Protein 8ZXG (pdb70)

Solvent-accessible surface area: 15018 Å² total; per-residue (Å²): 210,39,75,47,43,80,4,80,0,34,8,55,75,74,56,121,46,0,1,0,7,0,1,42,31,118,55,14,0,0,1,3,0,0,0,62,28,178,100,0,105,119,18,0,59,158,54,0,65,93,65,64,52,95,19,123,67,1,60,3,0,0,0,0,0,12,28,21,12,0,0,0,4,0,66,35,5,32,156,113,2,41,0,6,0,10,43,96,0,58,30,12,0,32,45,60,106,89,14,37,107,87,39,113,63,44,73,110,108,10,12,61,32,43,18,36,45,119,124,65,40,48,130,52,53,85,201,41,115,75,53,88,38,10,1,144,31,49,16,77,93,80,8,109,77,49,58,75,10,107,14,2,97,58,10,52,1,8,39,1,31,8,13,2,27,0,1,0,0,1,31,21,79,156,54,5,12,0,2,0,2,4,1,1,12,35,121,48,61,5,19,13,88,60,20,5,64,12,141,69,40,149,142,110,47,30,20,4,45,53,5,23,95,10,1,83,75,1,24,175,40,124,20,57,111,0,13,1,2,7,19,122,43,8,127,93,7,79,29,19,2,88,104,22,38,63,57,36,105,62,77,17,114,105,0,31,88,39,23,150,94,43,102,9,23,3,35,84,0,15,43,94,15,20,92,112,86,75,55,89,81,137,55,30,2,13,12,1,6,51,15,18,26,74,176,166,49,21,131,75,62,106,97,75,98,90,20,35,30

Foldseek 3Di:
DKDKDWFWFAAPDPLGTWTKIWIDDPAIEIEFQAWQDPRRVVSVQVVQVVVVDGLARHAEYEYQFQPRGGAHCVVVYDPNHAYEFAQVSFCLQQVPVVQVVLQVVVVVLVCLQLVPDPVLACNPHDVHRDSVRHHNDGGPYYDEFQDDDPRGHQWGWYAQAQLHNGGIWIARLVAQEIQGELLADDPDHSGHDDDGADVVDPDDPLRRVSSLVSLVVSLVGSHQWYNYRGDDIDRRSVVRSVVNVVVLVVVLVVLLVVCVVPWARLLVSVCVVCVPCVRVDDDDSVSSVSVCVVVVNDDWPPDPSHITD

Structure (mmCIF, N/CA/C/O backbone):
data_8ZXG
#
_entry.id   8ZXG
#
_cell.length_a   77.823
_cell.length_b   77.823
_cell.length_c   135.266
_cell.angle_alpha   90.000
_cell.angle_beta   90.000
_cell.angle_gamma   90.000
#
_symmetry.space_group_name_H-M   'P 41 21 2'
#
loop_
_entity.id
_entity.type
_entity.pdbx_description
1 polymer 'Paraoxonase from Bacillus sp. strain S3wahi'
2 non-polymer GLYCEROL
3 non-polymer 'MAGNESIUM ION'
4 non-polymer 'ZINC ION'
5 water water
#
loop_
_atom_site.group_PDB
_atom_site.id
_atom_site.type_symbol
_atom_site.label_atom_id
_atom_site.label_alt_id
_atom_site.label_comp_id
_atom_site.label_asym_id
_atom_site.label_entity_id
_atom_site.label_seq_id
_atom_site.pdbx_PDB_ins_code
_atom_site.Cartn_x
_atom_site.Cartn_y
_atom_site.Cartn_z
_atom_site.occupancy
_atom_site.B_iso_or_equiv
_atom_site.auth_seq_id
_atom_site.auth_comp_id
_atom_site.auth_asym_id
_atom_site.auth_atom_id
_atom_site.pdbx_PDB_model_num
ATOM 1 N N . MET A 1 1 ? -36.823 13.769 0.643 1.000 52.235 1 MET A N 1
ATOM 2 C CA . MET A 1 1 ? -37.370 12.511 0.088 1.000 48.806 1 MET A CA 1
ATOM 3 C C . MET A 1 1 ? -36.303 11.426 0.192 1.000 41.763 1 MET A C 1
ATOM 4 O O . MET A 1 1 ? -36.053 10.972 1.307 1.000 47.638 1 MET A O 1
ATOM 9 N N . THR A 1 2 ? -35.586 11.068 -0.897 1.000 36.563 2 THR A N 1
ATOM 10 C CA . THR A 1 2 ? -34.795 9.847 -0.838 1.000 33.509 2 THR A CA 1
ATOM 11 C C . THR A 1 2 ? -33.445 10.127 -0.179 1.000 31.505 2 THR A C 1
ATOM 12 O O . THR A 1 2 ? -32.867 11.224 -0.291 1.000 31.256 2 THR A O 1
ATOM 16 N N . VAL A 1 3 ? -32.980 9.121 0.544 1.000 29.789 3 VAL A N 1
ATOM 17 C CA . VAL A 1 3 ? -31.620 9.025 1.020 1.000 29.667 3 VAL A CA 1
ATOM 18 C C . VAL A 1 3 ? -30.982 7.808 0.351 1.000 27.723 3 VAL A C 1
ATOM 19 O O . VAL A 1 3 ? -31.584 6.749 0.320 1.000 28.537 3 VAL A O 1
ATOM 23 N N . ILE A 1 4 ? -29.818 7.993 -0.267 1.000 28.966 4 ILE A N 1
ATOM 24 C CA . ILE A 1 4 ? -29.117 6.901 -0.935 1.000 27.072 4 ILE A CA 1
ATOM 25 C C . ILE A 1 4 ? -27.829 6.624 -0.182 1.000 25.181 4 ILE A C 1
ATOM 26 O O . ILE A 1 4 ? -27.092 7.542 0.170 1.000 27.886 4 ILE A O 1
ATOM 31 N N . HIS A 1 5 ? -27.583 5.338 0.055 1.000 25.795 5 HIS A N 1
ATOM 32 C CA . HIS A 1 5 ? -26.396 4.895 0.772 1.000 27.346 5 HIS A CA 1
ATOM 33 C C . HIS A 1 5 ? -25.628 3.915 -0.108 1.000 25.033 5 HIS A C 1
ATOM 34 O O . HIS A 1 5 ? -26.224 3.050 -0.729 1.000 26.243 5 HIS A O 1
ATOM 41 N N . ARG A 1 6 ? -24.310 4.071 -0.136 1.000 24.689 6 ARG A N 1
ATOM 42 C CA . ARG A 1 6 ? -23.426 3.128 -0.775 1.000 23.982 6 ARG A CA 1
ATOM 43 C C . ARG A 1 6 ? -22.976 2.089 0.236 1.000 26.036 6 ARG A C 1
ATOM 44 O O . ARG A 1 6 ? -22.467 2.476 1.293 1.000 26.277 6 ARG A O 1
ATOM 52 N N . MET A 1 7 ? -23.133 0.797 -0.098 1.000 23.301 7 MET A N 1
ATOM 53 C CA . MET A 1 7 ? -22.578 -0.232 0.747 1.000 20.795 7 MET A CA 1
ATOM 54 C C . MET A 1 7 ? -21.541 -0.966 -0.104 1.000 21.020 7 MET A C 1
ATOM 55 O O . MET A 1 7 ? -21.803 -1.302 -1.235 1.000 24.552 7 MET A O 1
ATOM 60 N N . GLU A 1 8 ? -20.345 -1.148 0.437 1.000 24.188 8 GLU A N 1
ATOM 61 C CA . GLU A 1 8 ? -19.277 -1.851 -0.262 1.000 22.627 8 GLU A CA 1
ATOM 62 C C . GLU A 1 8 ? -19.285 -3.305 0.196 1.000 23.288 8 GLU A C 1
ATOM 63 O O . GLU A 1 8 ? -19.059 -3.589 1.360 1.000 24.906 8 GLU A O 1
ATOM 69 N N . ILE A 1 9 ? -19.566 -4.215 -0.731 1.000 22.338 9 ILE A N 1
ATOM 70 C CA . ILE A 1 9 ? -19.721 -5.623 -0.425 1.000 22.929 9 ILE A CA 1
ATOM 71 C C . ILE A 1 9 ? -18.536 -6.401 -0.985 1.000 21.319 9 ILE A C 1
ATOM 72 O O . ILE A 1 9 ? -18.213 -6.309 -2.185 1.000 22.556 9 ILE A O 1
ATOM 77 N N . PRO A 1 10 ? -17.798 -7.139 -0.126 1.000 22.646 10 PRO A N 1
ATOM 78 C CA . PRO A 1 10 ? -16.665 -7.933 -0.614 1.000 22.744 10 PRO A CA 1
ATOM 79 C C . PRO A 1 10 ? -17.099 -9.003 -1.624 1.000 22.528 10 PRO A C 1
ATOM 80 O O . PRO A 1 10 ? -18.142 -9.671 -1.454 1.000 23.962 10 PRO A O 1
ATOM 84 N N . VAL A 1 11 ? -16.286 -9.134 -2.694 1.000 23.464 11 VAL A N 1
ATOM 85 C CA . VAL A 1 11 ? -16.486 -10.167 -3.697 1.000 22.134 11 VAL A CA 1
ATOM 86 C C . VAL A 1 11 ? -15.171 -10.883 -3.910 1.000 23.252 11 VAL A C 1
ATO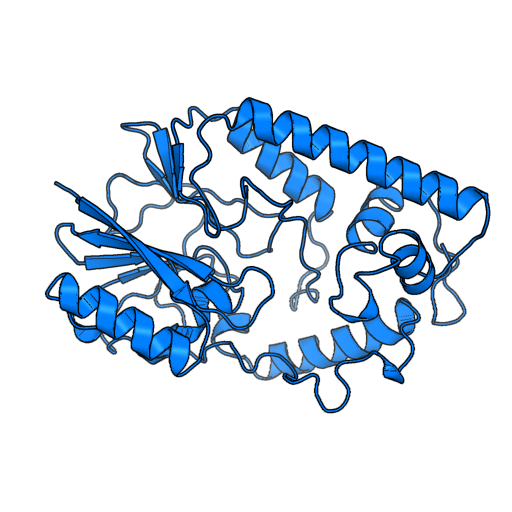M 87 O O . VAL A 1 11 ? -14.112 -10.277 -3.692 1.000 27.974 11 VAL A O 1
ATOM 91 N N . PRO A 1 12 ? -15.200 -12.152 -4.350 1.000 24.346 12 PRO A N 1
ATOM 92 C CA . PRO A 1 12 ? -13.985 -12.956 -4.456 1.000 26.407 12 PRO A CA 1
ATOM 93 C C . PRO A 1 12 ? -13.328 -12.819 -5.815 1.000 30.620 12 PRO A C 1
ATOM 94 O O . PRO A 1 12 ? -12.797 -13.777 -6.340 1.000 37.383 12 PRO A O 1
ATOM 98 N N . PHE A 1 13 ? -13.380 -11.616 -6.344 1.000 31.178 13 PHE A N 1
ATOM 99 C CA . PHE A 1 13 ? -12.835 -11.248 -7.634 1.000 29.426 13 PHE A CA 1
ATOM 100 C C . PHE A 1 13 ? -11.762 -10.191 -7.439 1.000 28.824 13 PHE A C 1
ATOM 101 O O . PHE A 1 13 ? -11.666 -9.593 -6.371 1.000 29.543 13 PHE A O 1
ATOM 109 N N . ALA A 1 14 ? -10.995 -9.947 -8.502 1.000 31.298 14 ALA A N 1
ATOM 110 C CA . ALA A 1 14 ? -9.865 -9.034 -8.415 1.000 33.089 14 ALA A CA 1
ATOM 111 C C . ALA A 1 14 ? -10.279 -7.626 -7.999 1.000 29.855 14 ALA A C 1
ATOM 112 O O . ALA A 1 14 ? -9.484 -6.926 -7.352 1.000 30.937 14 ALA A O 1
ATOM 114 N N . VAL A 1 15 ? -11.498 -7.217 -8.361 1.000 30.638 15 VAL A N 1
ATOM 115 C CA A VAL A 1 15 ? -12.015 -5.888 -8.056 0.500 26.364 15 VAL A CA 1
ATOM 116 C CA B VAL A 1 15 ? -12.027 -5.885 -8.054 0.500 29.646 15 VAL A CA 1
ATOM 117 C C . VAL A 1 15 ? -12.294 -5.714 -6.549 1.000 27.873 15 VAL A C 1
ATOM 118 O O . VAL A 1 15 ? -12.491 -4.582 -6.068 1.000 29.878 15 VAL A O 1
ATOM 125 N N . GLU A 1 16 ? -12.355 -6.848 -5.815 1.000 26.776 16 GLU A N 1
ATOM 126 C CA . GLU A 1 16 ? -12.391 -6.904 -4.363 1.000 28.488 16 GLU A CA 1
ATOM 127 C C . GLU A 1 16 ? -13.729 -6.516 -3.748 1.000 25.955 16 GLU A C 1
ATOM 128 O O . GLU A 1 16 ? -14.151 -7.161 -2.777 1.000 25.544 16 GLU A O 1
ATOM 134 N N . THR A 1 17 ? -14.359 -5.452 -4.261 1.000 24.739 17 THR A N 1
ATOM 135 C CA . THR A 1 17 ? -15.620 -4.959 -3.687 1.000 25.556 17 THR A CA 1
ATOM 136 C C . THR A 1 17 ? -16.534 -4.599 -4.841 1.000 22.041 17 THR A C 1
ATOM 137 O O . THR A 1 17 ? -16.083 -4.185 -5.893 1.000 23.685 17 THR A O 1
ATOM 141 N N . VAL A 1 18 ? -17.828 -4.719 -4.588 1.000 22.693 18 VAL A N 1
ATOM 142 C CA . VAL A 1 18 ? -18.867 -4.197 -5.451 1.000 20.651 18 VAL A CA 1
ATOM 143 C C . VAL A 1 18 ? -19.631 -3.151 -4.637 1.000 21.459 18 VAL A C 1
ATOM 144 O O . VAL A 1 18 ? -19.821 -3.314 -3.417 1.000 22.428 18 VAL A O 1
ATOM 148 N N . ASN A 1 19 ? -20.052 -2.084 -5.314 1.000 21.006 19 ASN A N 1
ATOM 149 C CA . ASN A 1 19 ? -20.874 -1.068 -4.677 1.000 21.604 19 ASN A CA 1
ATOM 150 C C . ASN A 1 19 ? -22.331 -1.434 -4.903 1.000 22.095 19 ASN A C 1
ATOM 151 O O . ASN A 1 19 ? -22.735 -1.621 -6.057 1.000 23.763 19 ASN A O 1
ATOM 156 N N . VAL A 1 20 ? -23.102 -1.497 -3.803 1.000 21.768 20 VAL A N 1
ATOM 157 C CA . VAL A 1 20 ? -24.530 -1.661 -3.912 1.000 21.580 20 VAL A CA 1
ATOM 158 C C . VAL A 1 20 ? -25.159 -0.413 -3.286 1.000 22.269 20 VAL A C 1
ATOM 159 O O . VAL A 1 20 ? -24.541 0.219 -2.429 1.000 23.410 20 VAL A O 1
ATOM 163 N N . PHE A 1 21 ? -26.334 -0.032 -3.731 1.000 21.378 21 PHE A N 1
ATOM 164 C CA . PHE A 1 21 ? -26.923 1.237 -3.332 1.000 21.529 21 PHE A CA 1
ATOM 165 C C . PHE A 1 21 ? -28.292 1.009 -2.715 1.000 21.678 21 PHE A C 1
ATOM 166 O O . PHE A 1 21 ? -29.158 0.411 -3.351 1.000 22.922 21 PHE A O 1
ATOM 174 N N . LEU A 1 22 ? -28.455 1.442 -1.469 1.000 22.775 22 LEU A N 1
ATOM 175 C CA . LEU A 1 22 ? -29.721 1.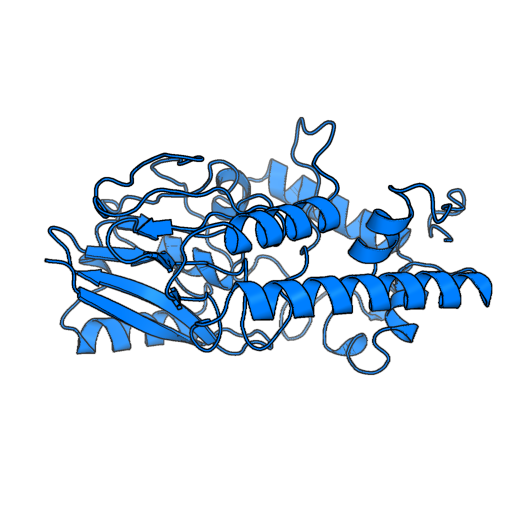332 -0.769 1.000 23.156 22 LEU A CA 1
ATOM 176 C C . LEU A 1 22 ? -30.428 2.686 -0.835 1.000 23.979 22 LEU A C 1
ATOM 177 O O . LEU A 1 22 ? -29.884 3.699 -0.400 1.000 25.334 22 LEU A O 1
ATOM 182 N N . VAL A 1 23 ? -31.637 2.686 -1.381 1.000 23.861 23 VAL A N 1
ATOM 183 C CA . VAL A 1 23 ? -32.418 3.885 -1.535 1.000 25.490 23 VAL A CA 1
ATOM 184 C C . VAL A 1 23 ? -33.541 3.848 -0.520 1.000 23.456 23 VAL A C 1
ATOM 185 O O . VAL A 1 23 ? -34.412 2.985 -0.584 1.000 24.476 23 VAL A O 1
ATOM 189 N N . GLU A 1 24 ? -33.486 4.763 0.439 1.000 25.246 24 GLU A N 1
ATOM 190 C CA . GLU A 1 24 ? -34.556 4.896 1.414 1.000 26.127 24 GLU A CA 1
ATOM 191 C C . GLU A 1 24 ? -35.573 5.896 0.867 1.000 26.831 24 GLU A C 1
ATOM 192 O O . GLU A 1 24 ? -35.357 7.108 0.912 1.000 31.769 24 GLU A O 1
ATOM 198 N N . GLY A 1 25 ? -36.658 5.375 0.345 1.000 30.168 25 GLY A N 1
ATOM 199 C CA . GLY A 1 25 ? -37.749 6.156 -0.192 1.000 32.795 25 GLY A CA 1
ATOM 200 C C . GLY A 1 25 ? -39.039 5.794 0.555 1.000 32.151 25 GLY A C 1
ATOM 201 O O . GLY A 1 25 ? -39.004 5.418 1.737 1.000 33.066 25 GLY A O 1
ATOM 202 N N . GLU A 1 26 ? -40.168 5.871 -0.160 1.000 32.407 26 GLU A N 1
ATOM 203 C CA . GLU A 1 26 ? -41.437 5.467 0.416 1.000 30.561 26 GLU A CA 1
ATOM 204 C C . GLU A 1 26 ? -41.335 3.989 0.803 1.000 30.831 26 GLU A C 1
ATOM 205 O O . GLU A 1 26 ? -41.915 3.590 1.814 1.000 33.863 26 GLU A O 1
ATOM 207 N N . THR A 1 27 ? -40.593 3.226 -0.009 1.000 30.032 27 THR A N 1
ATOM 208 C CA . THR A 1 27 ? -40.194 1.850 0.294 1.000 29.499 27 THR A CA 1
ATOM 209 C C . THR A 1 27 ? -38.679 1.777 0.138 1.000 26.051 27 THR A C 1
ATOM 210 O O . THR A 1 27 ? -38.068 2.744 -0.331 1.000 27.004 27 THR A O 1
ATOM 214 N N . LEU A 1 28 ? -38.111 0.650 0.555 1.000 24.252 28 LEU A N 1
ATOM 215 C CA . LEU A 1 28 ? -36.674 0.457 0.543 1.000 24.550 28 LEU A CA 1
ATOM 216 C C . LEU A 1 28 ? -36.265 -0.335 -0.693 1.000 24.964 28 LEU A C 1
ATOM 217 O O . LEU A 1 28 ? -36.815 -1.424 -0.924 1.000 23.728 28 LEU A O 1
ATOM 222 N N . THR A 1 29 ? -35.373 0.239 -1.518 1.000 22.626 29 THR A N 1
ATOM 223 C CA . THR A 1 29 ? -34.879 -0.423 -2.718 1.000 22.255 29 THR A CA 1
ATOM 224 C C . THR A 1 29 ? -33.375 -0.666 -2.579 1.000 21.595 29 THR A C 1
ATOM 225 O O . THR A 1 29 ? -32.638 0.181 -2.060 1.000 24.176 29 THR A O 1
ATOM 229 N N . LEU A 1 30 ? -32.911 -1.830 -3.015 1.000 21.150 30 LEU A N 1
ATOM 230 C CA . LEU A 1 30 ? -31.501 -2.110 -3.136 1.000 20.857 30 LEU A CA 1
ATOM 231 C C . LEU A 1 30 ? -31.154 -2.223 -4.618 1.000 19.536 30 LEU A C 1
ATOM 232 O O . LEU A 1 30 ? -31.789 -2.988 -5.324 1.000 21.925 30 LEU A O 1
ATOM 237 N N . ILE A 1 31 ? -30.058 -1.568 -5.043 1.000 19.799 31 ILE A N 1
ATOM 238 C CA . ILE A 1 31 ? -29.546 -1.724 -6.390 1.000 20.113 31 ILE A CA 1
ATOM 239 C C . ILE A 1 31 ? -28.269 -2.556 -6.315 1.000 19.995 31 ILE A C 1
ATOM 240 O O . ILE A 1 31 ? -27.276 -2.103 -5.739 1.000 21.003 31 ILE A O 1
ATOM 245 N N . ASP A 1 32 ? -28.316 -3.762 -6.878 1.000 20.822 32 ASP A N 1
ATOM 246 C CA . ASP A 1 32 ? -27.228 -4.739 -6.903 1.000 19.438 32 ASP A CA 1
ATOM 247 C C . ASP A 1 32 ? -27.030 -5.384 -5.527 1.000 19.384 32 ASP A C 1
ATOM 248 O O . ASP A 1 32 ? -27.500 -4.849 -4.518 1.000 20.459 32 ASP A O 1
ATOM 253 N N . THR A 1 33 ? -26.369 -6.577 -5.493 1.000 20.180 33 THR A N 1
ATOM 254 C CA . THR A 1 33 ? -26.434 -7.370 -4.286 1.000 20.403 33 THR A CA 1
ATOM 255 C C . THR A 1 33 ? -25.103 -7.846 -3.702 1.000 21.218 33 THR A C 1
ATOM 256 O O . THR A 1 33 ? -25.063 -8.123 -2.503 1.000 22.944 33 THR A O 1
ATOM 260 N N . GLY A 1 34 ? -24.104 -8.083 -4.545 1.000 20.363 34 GLY A N 1
ATOM 261 C CA . GLY A 1 34 ? -22.974 -8.892 -4.136 1.000 20.099 34 GLY A CA 1
ATOM 262 C C . GLY A 1 34 ? -23.059 -10.322 -4.657 1.000 20.034 34 GLY A C 1
ATOM 263 O O . GLY A 1 34 ? -24.109 -10.771 -5.078 1.000 21.242 34 GLY A O 1
ATOM 264 N N . THR A 1 35 ? -21.934 -11.029 -4.639 1.000 20.500 35 THR A N 1
ATOM 265 C CA . THR A 1 35 ? -21.875 -12.421 -5.051 1.000 20.578 35 THR A CA 1
ATOM 266 C C . THR A 1 35 ? -22.634 -13.335 -4.082 1.000 19.472 35 THR A C 1
ATOM 267 O O . THR A 1 35 ? -22.842 -12.994 -2.915 1.000 21.547 35 THR A O 1
ATOM 271 N N . ASN A 1 36 ? -22.944 -14.540 -4.563 1.000 21.330 36 ASN A N 1
ATOM 272 C CA . ASN A 1 36 ? -23.526 -15.577 -3.733 1.000 20.083 36 ASN A CA 1
ATOM 273 C C . ASN A 1 36 ? -22.419 -16.205 -2.886 1.000 21.714 36 ASN A C 1
ATOM 274 O O . ASN A 1 36 ? -21.923 -17.302 -3.208 1.000 23.071 36 ASN A O 1
ATOM 279 N N . THR A 1 37 ? -22.049 -15.508 -1.827 1.000 21.199 37 THR A N 1
ATOM 280 C CA . THR A 1 37 ? -21.068 -15.978 -0.885 1.000 19.128 37 THR A CA 1
ATOM 281 C C . THR A 1 37 ? -21.526 -15.684 0.536 1.000 20.413 37 THR A C 1
ATOM 282 O O . THR A 1 37 ? -22.258 -14.722 0.733 1.000 21.943 37 THR A O 1
ATOM 286 N N . LYS A 1 38 ? -21.084 -16.498 1.502 1.000 22.243 38 LYS A N 1
ATOM 287 C CA . LYS A 1 38 ? -21.349 -16.218 2.914 1.000 21.984 38 LYS A CA 1
ATOM 288 C C . LYS A 1 38 ? -20.764 -14.855 3.272 1.000 21.062 38 LYS A C 1
ATOM 289 O O . LYS A 1 38 ? -21.369 -14.082 4.005 1.000 23.102 38 LYS A O 1
ATOM 295 N N . GLU A 1 39 ? -19.549 -14.572 2.769 1.000 22.056 39 GLU A N 1
ATOM 296 C CA . GLU A 1 39 ? -18.876 -13.312 3.090 1.000 21.413 39 GLU A CA 1
ATOM 297 C C . GLU A 1 39 ? -19.684 -12.108 2.592 1.000 20.249 39 GLU A C 1
ATOM 298 O O . GLU A 1 39 ? -19.853 -11.166 3.346 1.000 23.001 39 GLU A O 1
ATOM 304 N N . SER A 1 40 ? -20.189 -12.172 1.356 1.000 20.381 40 SER A N 1
ATOM 305 C CA . SER A 1 40 ? -20.997 -11.085 0.835 1.000 19.629 40 SER A CA 1
ATOM 306 C C . SER A 1 40 ? -22.253 -10.919 1.691 1.000 20.878 40 SER A C 1
ATOM 307 O O . SER A 1 40 ? -22.653 -9.801 2.001 1.000 21.254 40 SER A O 1
ATOM 310 N N . ARG A 1 41 ? -22.938 -12.041 1.966 1.000 20.041 41 ARG A N 1
ATOM 311 C CA . ARG A 1 41 ? -24.183 -11.981 2.699 1.000 20.441 41 ARG A CA 1
ATOM 312 C C . ARG A 1 41 ? -23.984 -11.366 4.083 1.000 22.307 41 ARG A C 1
ATOM 313 O O . ARG A 1 41 ? -24.739 -10.501 4.512 1.000 23.108 41 ARG A O 1
ATOM 321 N N . LEU A 1 42 ? -22.945 -11.844 4.791 1.000 21.143 42 LEU A N 1
ATOM 322 C CA . LEU A 1 42 ? -22.674 -11.353 6.136 1.000 22.056 42 LEU A CA 1
ATOM 323 C C . LEU A 1 42 ? -22.395 -9.823 6.112 1.000 22.034 42 LEU A C 1
ATOM 324 O O . LEU A 1 42 ? -22.856 -9.051 6.982 1.000 24.549 42 LEU A O 1
ATOM 329 N N . ALA A 1 43 ? -21.649 -9.381 5.089 1.000 22.614 43 ALA A N 1
ATOM 330 C CA . ALA A 1 43 ? -21.319 -7.956 4.978 1.000 21.815 43 ALA A CA 1
ATOM 331 C C . ALA A 1 43 ? -22.602 -7.142 4.700 1.000 22.814 43 ALA A C 1
ATOM 332 O O . ALA A 1 43 ? -22.796 -6.059 5.296 1.000 24.335 43 ALA A O 1
ATOM 334 N N . LEU A 1 44 ? -23.453 -7.650 3.785 1.000 21.386 44 LEU A N 1
ATOM 335 C CA . LEU A 1 44 ? -24.684 -6.923 3.492 1.000 21.537 44 LEU A CA 1
ATOM 336 C C . LEU A 1 44 ? -25.543 -6.818 4.748 1.000 21.339 44 LEU A C 1
ATOM 337 O O . LEU A 1 44 ? -26.119 -5.779 5.053 1.000 22.859 44 LEU A O 1
ATOM 342 N N . GLU A 1 45 ? -25.658 -7.939 5.452 1.000 21.802 45 GLU A N 1
ATOM 343 C CA . GLU A 1 45 ? -26.517 -7.960 6.632 1.000 22.356 45 GLU A CA 1
ATOM 344 C C . GLU A 1 45 ? -25.972 -6.993 7.682 1.000 22.220 45 GLU A C 1
ATOM 345 O O . GLU A 1 45 ? -26.737 -6.298 8.343 1.000 25.489 45 GLU A O 1
ATOM 351 N N . LYS A 1 46 ? -24.654 -6.992 7.862 1.000 23.682 46 LYS A N 1
ATOM 352 C CA . LYS A 1 46 ? -24.050 -6.132 8.887 1.000 25.148 46 LYS A CA 1
ATOM 353 C C . LYS A 1 46 ? -24.256 -4.657 8.551 1.000 24.357 46 LYS A C 1
ATOM 354 O O . LYS A 1 46 ? -24.629 -3.874 9.426 1.000 26.836 46 LYS A O 1
ATOM 360 N N . GLN A 1 47 ? -24.047 -4.311 7.282 1.000 23.285 47 GLN A N 1
ATOM 361 C CA . GLN A 1 47 ? -24.171 -2.903 6.880 1.000 22.947 47 GLN A CA 1
ATOM 362 C C . GLN A 1 47 ? -25.634 -2.454 6.897 1.000 26.105 47 GLN A C 1
ATOM 363 O O . GLN A 1 47 ? -25.952 -1.344 7.334 1.000 27.153 47 GLN A O 1
ATOM 369 N N . LEU A 1 48 ? -26.546 -3.350 6.511 1.000 23.749 48 LEU A N 1
ATOM 370 C CA . LEU A 1 48 ? -27.962 -3.022 6.631 1.000 23.582 48 LEU A CA 1
ATOM 371 C C . LEU A 1 48 ? -28.336 -2.802 8.101 1.000 24.322 48 LEU A C 1
ATOM 372 O O . LEU A 1 48 ? -29.102 -1.896 8.433 1.000 26.578 48 LEU A O 1
ATOM 377 N N . ALA A 1 49 ? -27.829 -3.679 8.976 1.000 24.269 49 ALA A N 1
ATOM 378 C CA . ALA A 1 49 ? -28.171 -3.580 10.399 1.000 26.397 49 ALA A CA 1
ATOM 379 C C . ALA A 1 49 ? -27.728 -2.242 10.983 1.000 27.321 49 ALA A C 1
ATOM 380 O O . ALA A 1 49 ? -28.412 -1.645 11.840 1.000 30.614 49 ALA A O 1
ATOM 382 N N . ALA A 1 50 ? -26.562 -1.775 10.559 1.000 26.305 50 ALA A N 1
ATOM 383 C CA . ALA A 1 50 ? -26.089 -0.505 11.068 1.000 28.553 50 ALA A CA 1
ATOM 384 C C . ALA A 1 50 ? -27.006 0.645 10.638 1.000 27.877 50 ALA A C 1
ATOM 385 O O . ALA A 1 50 ? -27.005 1.694 11.313 1.000 30.421 50 ALA A O 1
ATOM 387 N N . LEU A 1 51 ? -27.711 0.452 9.517 1.000 29.461 51 LEU A N 1
ATOM 388 C CA . LEU A 1 51 ? -28.686 1.420 9.016 1.000 29.845 51 LEU A CA 1
ATOM 389 C C . LEU A 1 51 ? -30.081 1.174 9.606 1.000 29.263 51 LEU A C 1
ATOM 390 O O . LEU A 1 51 ? -31.030 1.917 9.299 1.000 31.610 51 LEU A O 1
ATOM 395 N N . GLY A 1 52 ? -30.200 0.149 10.455 1.000 27.595 52 GLY A N 1
ATOM 396 C CA . GLY A 1 52 ? -31.435 -0.177 11.132 1.000 29.326 52 GLY A CA 1
ATOM 397 C C . GLY A 1 52 ? -32.371 -1.081 10.354 1.000 27.441 52 GLY A C 1
ATOM 398 O O . GLY A 1 52 ? -33.560 -1.140 10.686 1.000 27.918 52 GLY A O 1
ATOM 399 N N . TYR A 1 53 ? -31.818 -1.815 9.370 1.000 23.827 53 TYR A N 1
ATOM 400 C CA . TYR A 1 53 ? -32.643 -2.630 8.500 1.000 24.209 53 TYR A CA 1
ATOM 401 C C . TYR A 1 53 ? -32.200 -4.078 8.502 1.000 24.746 53 TYR A C 1
ATOM 402 O O . TYR A 1 53 ? -31.048 -4.410 8.832 1.000 26.352 53 TYR A O 1
ATOM 411 N N . LYS A 1 54 ? -33.144 -4.945 8.167 1.000 25.123 54 LYS A N 1
ATOM 412 C CA . LYS A 1 54 ? -32.874 -6.345 7.905 1.000 26.235 54 LYS A CA 1
ATOM 413 C C . LYS A 1 54 ? -33.120 -6.574 6.413 1.000 24.995 54 LYS A C 1
ATOM 414 O O . LYS A 1 54 ? -33.821 -5.784 5.765 1.000 24.546 54 LYS A O 1
ATOM 418 N N . VAL A 1 55 ? -32.538 -7.649 5.876 1.000 25.840 55 VAL A N 1
ATOM 419 C CA . VAL A 1 55 ? -32.781 -8.039 4.497 1.000 25.021 55 VAL A CA 1
ATOM 420 C C . VAL A 1 55 ? -34.278 -8.029 4.167 1.000 24.840 55 VAL A C 1
ATOM 421 O O . VAL A 1 55 ? -34.662 -7.586 3.089 1.000 25.008 55 VAL A O 1
ATOM 425 N N . GLU A 1 56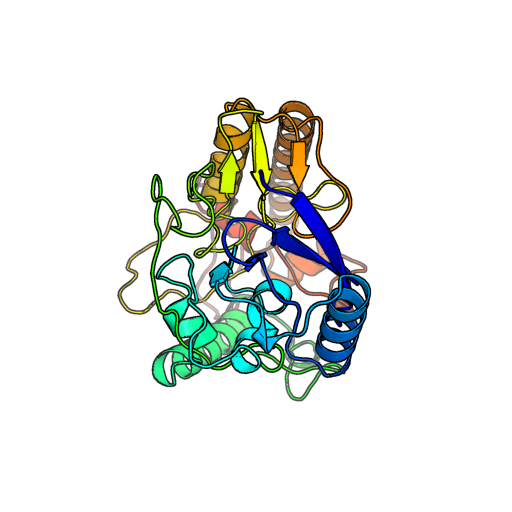 ? -35.120 -8.549 5.070 1.000 25.726 56 GLU A N 1
ATOM 426 C CA . GLU A 1 56 ? -36.552 -8.686 4.815 1.000 25.709 56 GLU A CA 1
ATOM 427 C C . GLU A 1 56 ? -37.243 -7.323 4.650 1.000 26.208 56 GLU A C 1
ATOM 428 O O . GLU A 1 56 ? -38.372 -7.272 4.140 1.000 29.778 56 GLU A O 1
ATOM 434 N N . ASP A 1 57 ? -36.585 -6.219 5.042 1.000 25.275 57 ASP A N 1
ATOM 435 C CA . ASP A 1 57 ? -37.178 -4.890 4.888 1.000 24.556 57 ASP A CA 1
ATOM 436 C C . ASP A 1 57 ? -37.075 -4.376 3.445 1.000 23.859 57 ASP A C 1
ATOM 437 O O . ASP A 1 57 ? -37.770 -3.443 3.078 1.000 25.250 57 ASP A O 1
ATOM 442 N N . ILE A 1 58 ? -36.201 -4.970 2.629 1.000 23.480 58 ILE A N 1
ATOM 443 C CA . ILE A 1 58 ? -36.018 -4.528 1.254 1.000 22.997 58 ILE A CA 1
ATOM 444 C C . ILE A 1 58 ? -37.229 -5.003 0.438 1.000 23.166 58 ILE A C 1
ATOM 445 O O . ILE A 1 58 ? -37.490 -6.193 0.350 1.000 24.768 58 ILE A O 1
ATOM 450 N N . GLU A 1 59 ? -37.914 -4.061 -0.215 1.000 23.997 59 GLU A N 1
ATOM 451 C CA . GLU A 1 59 ? -39.121 -4.367 -0.963 1.000 24.897 59 GLU A CA 1
ATOM 452 C C . GLU A 1 59 ? -38.876 -4.473 -2.460 1.000 23.724 59 GLU A C 1
ATOM 453 O O . GLU A 1 59 ? -39.717 -5.062 -3.156 1.000 24.429 59 GLU A O 1
ATOM 459 N N . THR A 1 60 ? -37.799 -3.842 -2.978 1.000 22.808 60 THR A N 1
ATOM 460 C CA . THR A 1 60 ? -37.451 -3.953 -4.384 1.000 22.431 60 THR A CA 1
ATOM 461 C C . THR A 1 60 ? -35.941 -4.130 -4.478 1.000 22.465 60 THR A C 1
ATOM 462 O O . THR A 1 60 ? -35.184 -3.421 -3.801 1.000 22.153 60 THR A O 1
ATOM 466 N N . VAL A 1 61 ? -35.516 -5.035 -5.347 1.000 22.315 61 VAL A N 1
ATOM 467 C CA . VAL A 1 61 ? -34.115 -5.169 -5.739 1.000 20.104 61 VAL A CA 1
ATOM 468 C C . VAL A 1 61 ? -34.069 -4.889 -7.240 1.000 21.458 61 VAL A C 1
ATOM 469 O O . VAL A 1 61 ? -34.807 -5.500 -8.001 1.000 22.296 61 VAL A O 1
ATOM 473 N N . VAL A 1 62 ? -33.171 -3.993 -7.652 1.000 20.563 62 VAL A N 1
ATOM 474 C CA . VAL A 1 62 ? -32.907 -3.690 -9.053 1.000 20.246 62 VAL A CA 1
ATOM 475 C C . VAL A 1 62 ? -31.523 -4.247 -9.417 1.000 20.303 62 VAL A C 1
ATOM 476 O O . VAL A 1 62 ? -30.568 -4.017 -8.666 1.000 21.197 62 VAL A O 1
ATOM 480 N N . LEU A 1 63 ? -31.421 -4.920 -10.560 1.000 19.693 63 LEU A N 1
ATOM 481 C CA . LEU A 1 63 ? -30.149 -5.404 -11.053 1.000 20.075 63 LEU A CA 1
ATOM 482 C C . LEU A 1 63 ? -29.695 -4.502 -12.194 1.000 20.810 63 LEU A C 1
ATOM 483 O O . LEU A 1 63 ? -30.423 -4.346 -13.182 1.000 21.218 63 LEU A O 1
ATOM 488 N N . THR A 1 64 ? -28.468 -3.967 -12.108 1.000 21.444 64 THR A N 1
ATOM 489 C CA . THR A 1 64 ? -27.896 -3.302 -13.254 1.000 20.279 64 THR A CA 1
ATOM 490 C C . THR A 1 64 ? -27.547 -4.285 -14.362 1.000 19.240 64 THR A C 1
ATOM 491 O O . THR A 1 64 ? -27.607 -3.920 -15.539 1.000 20.638 64 THR A O 1
ATOM 495 N N . HIS A 1 65 ? -27.152 -5.507 -13.992 1.000 19.091 65 HIS A N 1
ATOM 496 C CA . HIS A 1 65 ? -26.822 -6.546 -14.962 1.000 19.671 65 HIS A CA 1
ATOM 497 C C . HIS A 1 65 ? -26.657 -7.901 -14.263 1.000 18.904 65 HIS A C 1
ATOM 498 O O . HIS A 1 65 ? -26.728 -7.979 -13.051 1.000 20.491 65 HIS A O 1
ATOM 505 N N . HIS A 1 66 ? -26.433 -8.956 -15.073 1.000 19.084 66 HIS A N 1
ATOM 506 C CA . HIS A 1 66 ? -26.499 -10.333 -14.581 1.000 19.465 66 HIS A CA 1
ATOM 507 C C . HIS A 1 66 ? -25.193 -10.852 -13.969 1.000 19.427 66 HIS A C 1
ATOM 508 O O . HIS A 1 66 ? -25.159 -11.961 -13.459 1.000 21.239 66 HIS A O 1
ATOM 515 N N . HIS A 1 67 ? -24.115 -10.037 -14.017 1.000 19.598 67 HIS A N 1
ATOM 516 C CA . HIS A 1 67 ? -22.857 -10.531 -13.480 1.000 19.437 67 HIS A CA 1
ATOM 517 C C . HIS A 1 67 ? -23.039 -10.869 -11.989 1.000 19.648 67 HIS A C 1
ATOM 518 O O . HIS A 1 67 ? -23.785 -10.228 -11.285 1.000 20.729 67 HIS A O 1
ATOM 525 N N . ALA A 1 68 ? -22.371 -11.932 -11.552 1.000 19.974 68 ALA A N 1
ATOM 526 C CA . ALA A 1 68 ? -22.598 -12.524 -10.243 1.000 20.785 68 ALA A CA 1
ATOM 527 C C . ALA A 1 68 ? -22.383 -11.569 -9.071 1.000 18.702 68 ALA A C 1
ATOM 528 O O . ALA A 1 68 ? -23.052 -11.706 -8.029 1.000 21.343 68 ALA A O 1
ATOM 530 N N . ASP A 1 69 ? -21.455 -10.601 -9.246 1.000 19.760 69 ASP A N 1
ATOM 531 C CA . ASP A 1 69 ? -21.243 -9.616 -8.202 1.000 19.339 69 ASP A CA 1
ATOM 532 C C . ASP A 1 69 ? -22.444 -8.669 -7.989 1.000 19.574 69 ASP A C 1
ATOM 533 O O . ASP A 1 69 ? -22.526 -8.020 -6.943 1.000 20.993 69 ASP A O 1
ATOM 538 N N . HIS A 1 70 ? -23.346 -8.617 -8.967 1.000 19.632 70 HIS A N 1
ATOM 539 C CA . HIS A 1 70 ? -24.500 -7.733 -8.911 1.000 19.929 70 HIS A CA 1
ATOM 540 C C . HIS A 1 70 ? -25.817 -8.442 -8.570 1.000 19.444 70 HIS A C 1
ATOM 541 O O . HIS A 1 70 ? -26.724 -7.790 -8.088 1.000 21.698 70 HIS A O 1
ATOM 548 N N . CYS A 1 71 ? -25.936 -9.742 -8.878 1.000 20.758 71 CYS A N 1
ATOM 549 C CA . CYS A 1 71 ? -27.180 -10.470 -8.664 1.000 20.630 71 CYS A CA 1
ATOM 550 C C . CYS A 1 71 ? -27.049 -11.654 -7.702 1.000 19.628 71 CYS A C 1
ATOM 551 O O . CYS A 1 71 ? -28.028 -12.357 -7.503 1.000 21.961 71 CYS A O 1
ATOM 554 N N . GLY A 1 72 ? -25.825 -11.965 -7.236 1.000 19.700 72 GLY A N 1
ATOM 555 C CA . GLY A 1 72 ? -25.605 -13.267 -6.621 1.000 20.430 72 GLY A CA 1
ATOM 556 C C . GLY A 1 72 ? -26.418 -13.580 -5.371 1.000 21.353 72 GLY A C 1
ATOM 557 O O . GLY A 1 72 ? -26.652 -14.765 -5.121 1.000 22.363 72 GLY A O 1
ATOM 558 N N . LEU A 1 73 ? -26.820 -12.564 -4.603 1.000 21.044 73 LEU A N 1
ATOM 559 C CA . LEU A 1 73 ? -27.565 -12.816 -3.358 1.000 20.756 73 LEU A CA 1
ATOM 560 C C . LEU A 1 73 ? -29.086 -12.728 -3.553 1.000 22.273 73 LEU A C 1
ATOM 561 O O . LEU A 1 73 ? -29.807 -12.666 -2.576 1.000 22.330 73 LEU A O 1
ATOM 566 N N . LEU A 1 74 ? -29.572 -12.745 -4.803 1.000 22.120 74 LEU A N 1
ATOM 567 C CA . LEU A 1 74 ? -31.002 -12.582 -5.053 1.000 23.088 74 LEU A CA 1
ATOM 568 C C . LEU A 1 74 ? -31.872 -13.549 -4.259 1.000 22.391 74 LEU A C 1
ATOM 569 O O . LEU A 1 74 ? -32.975 -13.204 -3.886 1.000 25.109 74 LEU A O 1
ATOM 574 N N . ASP A 1 75 ? -31.372 -14.756 -3.982 1.000 21.998 75 ASP A N 1
ATOM 575 C CA . ASP A 1 75 ? -32.174 -15.778 -3.301 1.000 23.597 75 ASP A CA 1
ATOM 576 C C . ASP A 1 75 ? -32.549 -15.379 -1.869 1.000 22.505 75 ASP A C 1
ATOM 577 O O . ASP A 1 75 ? -33.545 -15.902 -1.357 1.000 25.667 75 ASP A O 1
ATOM 582 N N . ILE A 1 76 ? -31.782 -14.469 -1.244 1.000 22.426 76 ILE A N 1
ATOM 583 C CA . ILE A 1 76 ? -31.969 -14.186 0.176 1.000 22.548 76 ILE A CA 1
ATOM 584 C C . ILE A 1 76 ? -33.178 -13.286 0.452 1.000 23.320 76 ILE A C 1
ATOM 585 O O . ILE A 1 76 ? -33.669 -13.243 1.610 1.000 23.407 76 ILE A O 1
ATOM 590 N N . PHE A 1 77 ? -33.645 -12.573 -0.578 1.000 22.071 77 PHE A N 1
ATOM 591 C CA . PHE A 1 77 ? -34.672 -11.573 -0.345 1.000 23.225 77 PHE A CA 1
ATOM 592 C C . PHE A 1 77 ? -36.027 -12.249 -0.115 1.000 22.655 77 PHE A C 1
ATOM 593 O O . PHE A 1 77 ? -36.276 -13.357 -0.586 1.000 24.050 77 PHE A O 1
ATOM 601 N N . SER A 1 78 ? -36.933 -11.520 0.544 1.000 23.874 78 SER A N 1
ATOM 602 C CA . SER A 1 78 ? -38.231 -12.049 0.916 1.000 25.216 78 SER A CA 1
ATOM 603 C C . SER A 1 78 ? -39.015 -12.397 -0.345 1.000 23.834 78 SER A C 1
ATOM 604 O O . SER A 1 78 ? -38.795 -11.825 -1.413 1.000 24.925 78 SER A O 1
ATOM 607 N N . GLU A 1 79 ? -39.994 -13.283 -0.168 1.000 30.480 79 GLU A N 1
ATOM 608 C CA . GLU A 1 79 ? -40.823 -13.687 -1.279 1.000 31.743 79 GLU A CA 1
ATOM 609 C C . GLU A 1 79 ? -41.705 -12.549 -1.792 1.000 30.162 79 GLU A C 1
ATOM 610 O O . GLU A 1 79 ? -42.142 -12.657 -2.933 1.000 31.674 79 GLU A O 1
ATOM 616 N N . ARG A 1 80 ? -41.868 -11.447 -1.020 1.000 28.608 80 ARG A N 1
ATOM 617 C CA A ARG A 1 80 ? -42.657 -10.294 -1.445 0.500 31.812 80 ARG A CA 1
ATOM 618 C CA B ARG A 1 80 ? -42.657 -10.294 -1.445 0.500 31.811 80 ARG A CA 1
ATOM 619 C C . ARG A 1 80 ? -41.859 -9.297 -2.283 1.000 30.360 80 ARG A C 1
ATOM 620 O O . ARG A 1 80 ? -42.429 -8.353 -2.864 1.000 32.896 80 ARG A O 1
ATOM 625 N N . THR A 1 81 ? -40.546 -9.506 -2.356 1.000 24.729 81 THR A N 1
ATOM 626 C CA . THR A 1 81 ? -39.647 -8.508 -2.900 1.000 23.627 81 THR A CA 1
ATOM 627 C C . THR A 1 81 ? -39.796 -8.495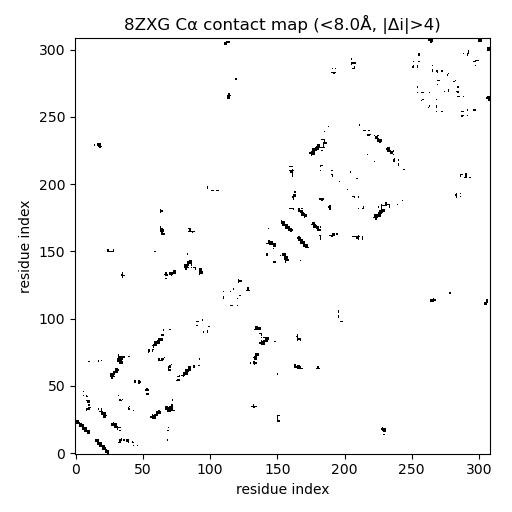 -4.419 1.000 23.786 81 THR A C 1
ATOM 628 O O . THR A 1 81 ? -39.779 -9.534 -5.069 1.000 25.198 81 THR A O 1
ATOM 632 N N . ASN A 1 82 ? -39.932 -7.304 -4.998 1.000 22.656 82 ASN A N 1
ATOM 633 C CA . ASN A 1 82 ? -39.909 -7.149 -6.446 1.000 23.477 82 ASN A CA 1
ATOM 634 C C . ASN A 1 82 ? -38.458 -7.253 -6.912 1.000 22.494 82 ASN A C 1
ATOM 635 O O . ASN A 1 82 ? -37.564 -6.680 -6.270 1.000 24.063 82 ASN A O 1
ATOM 640 N N . ILE A 1 83 ? -38.220 -7.995 -7.967 1.000 22.166 83 ILE A N 1
ATOM 641 C CA A ILE A 1 83 ? -36.903 -8.172 -8.547 0.500 21.435 83 ILE A CA 1
ATOM 642 C CA B ILE A 1 83 ? -36.903 -8.172 -8.547 0.500 21.435 83 ILE A CA 1
ATOM 643 C C . ILE A 1 83 ? -36.947 -7.685 -10.001 1.000 21.019 83 ILE A C 1
ATOM 644 O O . ILE A 1 83 ? -37.647 -8.234 -10.872 1.000 21.956 83 ILE A O 1
ATOM 653 N N . VAL A 1 84 ? -36.222 -6.587 -10.236 1.000 20.974 84 VAL A N 1
ATOM 654 C CA . VAL A 1 84 ? -36.435 -5.808 -11.414 1.000 20.855 84 VAL A CA 1
ATOM 655 C C . VAL A 1 84 ? -35.124 -5.665 -12.188 1.000 20.496 84 VAL A C 1
ATOM 656 O O . VAL A 1 84 ? -34.084 -5.314 -11.640 1.000 22.369 84 VAL A O 1
ATOM 660 N N . GLY A 1 85 ? -35.175 -5.893 -13.490 1.000 20.954 85 GLY A N 1
ATOM 661 C CA . GLY A 1 85 ? -33.994 -5.713 -14.314 1.000 21.765 85 GLY A CA 1
ATOM 662 C C . GLY A 1 85 ? -34.308 -5.858 -15.799 1.000 20.681 85 GLY A C 1
ATOM 663 O O . GLY A 1 85 ? -35.438 -6.092 -16.190 1.000 21.945 85 GLY A O 1
ATOM 664 N N . HIS A 1 86 ? -33.284 -5.740 -16.627 1.000 20.204 86 HIS A N 1
ATOM 665 C CA . HIS A 1 86 ? -33.392 -6.039 -18.047 1.000 19.933 86 HIS A CA 1
ATOM 666 C C . HIS A 1 86 ? -33.978 -7.448 -18.218 1.000 20.296 86 HIS A C 1
ATOM 667 O O . HIS A 1 86 ? -33.627 -8.381 -17.493 1.000 21.519 86 HIS A O 1
ATOM 674 N N . PRO A 1 87 ? -34.885 -7.649 -19.183 1.000 21.535 87 PRO A N 1
ATOM 675 C CA . PRO A 1 87 ? -35.494 -8.957 -19.358 1.000 22.437 87 PRO A CA 1
ATOM 676 C C . PRO A 1 87 ? -34.523 -10.091 -19.594 1.000 21.747 87 PRO A C 1
ATOM 677 O O . PRO A 1 87 ? -34.818 -11.227 -19.235 1.000 22.919 87 PRO A O 1
ATOM 681 N N . TRP A 1 88 ? -33.382 -9.780 -20.252 1.000 20.549 88 TRP A N 1
ATOM 682 C CA A TRP A 1 88 ? -32.451 -10.851 -20.614 0.500 23.016 88 TRP A CA 1
ATOM 683 C CA B TRP A 1 88 ? -32.466 -10.867 -20.617 0.500 22.456 88 TRP A CA 1
ATOM 684 C C . TRP A 1 88 ? -31.688 -11.415 -19.413 1.000 22.323 88 TRP A C 1
ATOM 685 O O . TRP A 1 88 ? -30.942 -12.405 -19.495 1.000 24.417 88 TRP A O 1
ATOM 706 N N . ASN A 1 89 ? -31.850 -10.754 -18.236 1.000 20.740 89 ASN A N 1
ATOM 707 C CA . ASN A 1 89 ? -31.309 -11.347 -17.007 1.000 20.373 89 ASN A CA 1
ATOM 708 C C . ASN A 1 89 ? -31.904 -12.727 -16.765 1.000 21.408 89 ASN A C 1
ATOM 709 O O . ASN A 1 89 ? -31.233 -13.581 -16.172 1.000 21.605 89 ASN A O 1
ATOM 714 N N . GLU A 1 90 ? -33.166 -12.942 -17.172 1.000 22.617 90 GLU A N 1
ATOM 715 C CA . GLU A 1 90 ? -33.931 -14.118 -16.708 1.000 21.407 90 GLU A CA 1
ATOM 716 C C . GLU A 1 90 ? -33.198 -15.454 -16.886 1.000 22.807 90 GLU A C 1
ATOM 717 O O . GLU A 1 90 ? -33.111 -16.218 -15.904 1.000 23.895 90 GLU A O 1
ATOM 723 N N . PRO A 1 91 ? -32.674 -15.825 -18.078 1.000 22.192 91 PRO A N 1
ATOM 724 C CA . PRO A 1 91 ? -32.007 -17.123 -18.211 1.000 23.827 91 PRO A CA 1
ATOM 725 C C . PRO A 1 91 ? -30.810 -17.261 -17.292 1.000 22.814 91 PRO A C 1
ATOM 726 O O . PRO A 1 91 ? -30.617 -18.321 -16.721 1.000 24.869 91 PRO A O 1
ATOM 730 N N . TRP A 1 92 ? -30.041 -16.163 -17.124 1.000 23.217 92 TRP A N 1
ATOM 731 C CA . TRP A 1 92 ? -28.845 -16.175 -16.289 1.000 21.009 92 TRP A CA 1
ATOM 732 C C . TRP A 1 92 ? -29.211 -16.422 -14.836 1.000 21.736 92 TRP A C 1
ATOM 733 O O . TRP A 1 92 ? -28.685 -17.320 -14.202 1.000 23.906 92 TRP A O 1
ATOM 744 N N . ILE A 1 93 ? -30.108 -15.585 -14.304 1.000 21.018 93 ILE A N 1
ATOM 745 C CA . ILE A 1 93 ? -30.410 -15.560 -12.877 1.000 20.724 93 ILE A CA 1
ATOM 746 C C . ILE A 1 93 ? -31.244 -16.743 -12.423 1.000 20.830 93 ILE A C 1
ATOM 747 O O . ILE A 1 93 ? -31.200 -17.048 -11.246 1.000 24.078 93 ILE A O 1
ATOM 752 N N . THR A 1 94 ? -31.993 -17.381 -13.347 1.000 22.251 94 THR A N 1
ATOM 753 C CA . THR A 1 94 ? -32.744 -18.584 -13.000 1.000 23.958 94 THR A CA 1
ATOM 754 C C . THR A 1 94 ? -31.907 -19.852 -13.203 1.000 24.993 94 THR A C 1
ATOM 755 O O . THR A 1 94 ? -32.345 -20.940 -12.828 1.000 27.701 94 THR A O 1
ATOM 759 N N . GLN A 1 95 ? -30.749 -19.712 -13.842 1.000 24.950 95 GLN A N 1
ATOM 760 C CA . GLN A 1 95 ? -29.917 -20.844 -14.228 1.000 29.098 95 GLN A CA 1
ATOM 761 C C . GLN A 1 95 ? -30.767 -21.855 -14.996 1.000 30.954 95 GLN A C 1
ATOM 762 O O . GLN A 1 95 ? -30.756 -23.026 -14.733 1.000 35.813 95 GLN A O 1
ATOM 768 N N . ASN A 1 96 ? -31.456 -21.338 -16.006 1.000 32.427 96 ASN A N 1
ATOM 769 C CA . ASN A 1 96 ? -32.338 -22.099 -16.876 1.000 31.795 96 ASN A CA 1
ATOM 770 C C . ASN A 1 96 ? -31.546 -23.278 -17.434 1.000 35.076 96 ASN A C 1
ATOM 771 O O . ASN A 1 96 ? -30.493 -23.062 -18.002 1.000 34.319 96 ASN A O 1
ATOM 776 N N . PRO A 1 97 ? -31.987 -24.545 -17.236 1.000 39.069 97 PRO A N 1
ATOM 777 C CA . PRO A 1 97 ? -31.205 -25.717 -17.671 1.000 41.158 97 PRO A CA 1
ATOM 778 C C . PRO A 1 97 ? -30.737 -25.673 -19.121 1.000 39.263 97 PRO A C 1
ATOM 779 O O . PRO A 1 97 ? -29.599 -26.039 -19.428 1.000 39.920 97 PRO A O 1
ATOM 783 N N . GLN A 1 98 ? -31.646 -25.253 -20.013 1.000 38.975 98 GLN A N 1
ATOM 784 C CA . GLN A 1 98 ? -31.325 -25.196 -21.427 1.000 42.168 98 GLN A CA 1
ATOM 785 C C . GLN A 1 98 ? -30.239 -24.135 -21.636 1.000 37.845 98 GLN A C 1
ATOM 786 O O . GLN A 1 98 ? -29.307 -24.386 -22.380 1.000 38.731 98 GLN A O 1
ATOM 789 N N . PHE A 1 99 ? -30.363 -22.962 -20.984 1.000 36.262 99 PHE A N 1
ATOM 790 C CA . PHE A 1 99 ? -29.349 -21.898 -21.064 1.000 34.988 99 PHE A CA 1
ATOM 791 C C . PHE A 1 99 ? -27.984 -22.407 -20.584 1.000 35.095 99 PHE A C 1
ATOM 792 O O . PHE A 1 99 ? -26.974 -22.169 -21.218 1.000 33.939 99 PHE A O 1
ATOM 800 N N . ILE A 1 100 ? -27.955 -23.079 -19.426 1.000 33.907 100 ILE A N 1
ATOM 801 C CA . ILE A 1 100 ? -26.733 -23.597 -18.833 1.000 38.638 100 ILE A CA 1
ATOM 802 C C . ILE A 1 100 ? -26.058 -24.590 -19.770 1.000 33.980 100 ILE A C 1
ATOM 803 O O . ILE A 1 100 ? -24.837 -24.552 -19.911 1.000 35.697 100 ILE A O 1
ATOM 807 N N . LYS A 1 101 ? -26.853 -25.460 -20.410 1.000 34.505 101 LYS A N 1
ATOM 808 C CA . LYS A 1 101 ? -26.306 -26.442 -21.329 1.000 37.728 101 LYS A CA 1
ATOM 809 C C . LYS A 1 101 ? -25.658 -25.676 -22.476 1.000 36.107 101 LYS A C 1
ATOM 810 O O . LYS A 1 101 ? -24.537 -26.026 -22.871 1.000 36.594 101 LYS A O 1
ATOM 814 N N . ARG A 1 102 ? -26.359 -24.640 -22.991 1.000 34.911 102 ARG A N 1
ATOM 815 C CA . ARG A 1 102 ? -25.824 -23.810 -24.070 1.000 33.768 102 ARG A CA 1
ATOM 816 C C . ARG A 1 102 ? -24.543 -23.093 -23.640 1.000 33.271 102 ARG A C 1
ATOM 817 O O . ARG A 1 102 ? -23.608 -22.980 -24.431 1.000 33.646 102 ARG A O 1
ATOM 825 N N . TYR A 1 103 ? -24.565 -22.534 -22.423 1.000 32.465 103 TYR A N 1
ATOM 826 C CA . TYR A 1 103 ? -23.411 -21.824 -21.867 1.000 31.594 103 TYR A CA 1
ATOM 827 C C . TYR A 1 103 ? -22.185 -22.740 -21.826 1.000 31.776 103 TYR A C 1
ATOM 828 O O . TYR A 1 103 ? -21.081 -22.335 -22.219 1.000 32.422 103 TYR A O 1
ATOM 837 N N . GLN A 1 104 ? -22.368 -23.950 -21.294 1.000 32.390 104 GLN A N 1
ATOM 838 C CA . GLN A 1 104 ? -21.266 -24.893 -21.161 1.000 34.781 104 GLN A CA 1
ATOM 839 C C . GLN A 1 104 ? -20.731 -25.274 -22.539 1.000 34.608 104 GLN A C 1
ATOM 840 O O . GLN A 1 104 ? -19.518 -25.311 -22.710 1.000 36.068 104 GLN A O 1
ATOM 846 N N . GLN A 1 105 ? -21.632 -25.556 -23.500 1.000 33.790 105 GLN A N 1
ATOM 847 C CA . GLN A 1 105 ? -21.223 -25.881 -24.864 1.000 36.251 105 GLN A CA 1
ATOM 848 C C . GLN A 1 105 ? -20.462 -24.712 -25.509 1.000 31.201 105 GLN A C 1
ATOM 849 O O . GLN A 1 105 ? -19.423 -24.905 -26.125 1.000 36.240 105 GLN A O 1
ATOM 852 N N . PHE A 1 106 ? -20.931 -23.478 -25.290 1.000 31.139 106 PHE A N 1
ATOM 853 C CA . PHE A 1 106 ? -20.281 -22.316 -25.868 1.000 31.342 106 PHE A CA 1
ATOM 854 C C . PHE A 1 106 ? -18.852 -22.204 -25.343 1.000 30.701 106 PHE A C 1
ATOM 855 O O . PHE A 1 106 ? -17.918 -21.970 -26.106 1.000 31.602 106 PHE A O 1
ATOM 863 N N . PHE A 1 107 ? -18.686 -22.299 -24.027 1.000 32.004 107 PHE A N 1
ATOM 864 C CA . PHE A 1 107 ? -17.363 -22.071 -23.470 1.000 33.797 107 PHE A CA 1
ATOM 865 C C . PHE A 1 107 ? -16.413 -23.200 -23.854 1.000 34.024 107 PHE A C 1
ATOM 866 O O . PHE A 1 107 ? -15.248 -22.931 -24.134 1.000 35.907 107 PHE A O 1
ATOM 874 N N . LEU A 1 108 ? -16.908 -24.438 -23.946 1.000 33.105 108 LEU A N 1
ATOM 875 C CA . LEU A 1 108 ? -16.057 -25.528 -24.398 1.000 37.383 108 LEU A CA 1
ATOM 876 C C . LEU A 1 108 ? -15.599 -25.233 -25.825 1.000 37.412 108 LEU A C 1
ATOM 877 O O . LEU A 1 108 ? -14.418 -25.267 -26.133 1.000 42.705 108 LEU A O 1
ATOM 881 N N . GLU A 1 109 ? -16.535 -24.890 -26.695 1.000 36.620 109 GLU A N 1
ATOM 882 C CA . GLU A 1 109 ? -16.207 -24.584 -28.076 1.000 36.453 109 GLU A CA 1
ATOM 883 C C . GLU A 1 109 ? -15.287 -23.382 -28.176 1.000 35.365 109 GLU A C 1
ATOM 884 O O . GLU A 1 109 ? -14.376 -23.415 -28.998 1.000 36.528 109 GLU A O 1
ATOM 890 N N . ALA A 1 110 ? -15.590 -22.321 -27.413 1.000 31.674 110 ALA A N 1
ATOM 891 C CA . ALA A 1 110 ? -14.754 -21.118 -27.429 1.000 34.856 110 ALA A CA 1
ATOM 892 C C . ALA A 1 110 ? -13.301 -21.434 -27.033 1.000 35.220 110 ALA A C 1
ATOM 893 O O . ALA A 1 110 ? -12.380 -20.961 -27.686 1.000 35.867 110 ALA A O 1
ATOM 895 N N . SER A 1 111 ? -13.095 -22.249 -25.986 1.000 36.125 111 SER A N 1
ATOM 896 C CA . SER A 1 111 ? -11.761 -22.597 -25.533 1.000 36.646 111 SER A CA 1
ATOM 897 C C . SER A 1 111 ? -10.936 -23.164 -26.675 1.000 37.569 111 SER A C 1
ATOM 898 O O . SER A 1 111 ? -9.780 -22.795 -26.796 1.000 37.346 111 SER A O 1
ATOM 901 N N . VAL A 1 112 ? -11.543 -24.048 -27.474 1.000 37.262 112 VAL A N 1
ATOM 902 C CA . VAL A 1 112 ? -10.889 -24.691 -28.594 1.000 38.201 112 VAL A CA 1
ATOM 903 C C . VAL A 1 112 ? -10.630 -23.656 -29.694 1.000 36.761 112 VAL A C 1
ATOM 904 O O . VAL A 1 112 ? -9.493 -23.493 -30.119 1.000 42.350 112 VAL A O 1
ATOM 908 N N . GLN A 1 113 ? -11.675 -22.907 -30.087 1.000 38.262 113 GLN A N 1
ATOM 909 C CA . GLN A 1 113 ? -11.607 -21.868 -31.122 1.000 34.660 113 GLN A CA 1
ATOM 910 C C . GLN A 1 113 ? -10.480 -20.868 -30.835 1.000 36.650 113 GLN A C 1
ATOM 911 O O . GLN A 1 113 ? -9.711 -20.486 -31.735 1.000 38.787 113 GLN A O 1
ATOM 913 N N . PHE A 1 114 ? -10.355 -20.464 -29.573 1.000 35.072 114 PHE A N 1
ATOM 914 C CA . PHE A 1 114 ? -9.376 -19.455 -29.198 1.000 32.718 114 PHE A CA 1
ATOM 915 C C . PHE A 1 114 ? -7.981 -20.049 -28.989 1.000 34.259 114 PHE A C 1
ATOM 916 O O . PHE A 1 114 ? -7.037 -19.287 -28.779 1.000 35.762 114 PHE A O 1
ATOM 924 N N . GLY A 1 115 ? -7.866 -21.382 -28.977 1.000 36.788 115 GLY A N 1
ATOM 925 C CA . GLY A 1 115 ? -6.614 -22.075 -28.697 1.000 34.722 115 GLY A CA 1
ATOM 926 C C . GLY A 1 115 ? -6.093 -21.946 -27.263 1.000 35.055 115 GLY A C 1
ATOM 927 O O . GLY A 1 115 ? -4.862 -21.891 -27.046 1.000 34.347 115 GLY A O 1
ATOM 928 N N . VAL A 1 116 ? -7.010 -21.975 -26.288 1.000 32.276 116 VAL A N 1
ATOM 929 C CA . VAL A 1 116 ? -6.620 -21.942 -24.898 1.000 32.242 116 VAL A CA 1
ATOM 930 C C . VAL A 1 116 ? -6.098 -23.318 -24.507 1.000 34.184 116 VAL A C 1
ATOM 931 O O . VAL A 1 116 ? -6.793 -24.341 -24.702 1.000 34.836 116 VAL A O 1
ATOM 935 N N . PRO A 1 117 ? -4.865 -23.388 -23.964 1.000 32.956 117 PRO A N 1
ATOM 936 C CA . PRO A 1 117 ? -4.316 -24.662 -23.527 1.000 31.948 117 PRO A CA 1
ATOM 937 C C . PRO A 1 117 ? -5.200 -25.190 -22.417 1.000 35.096 117 PRO A C 1
ATOM 938 O O . PRO A 1 117 ? -5.569 -24.446 -21.525 1.000 38.264 117 PRO A O 1
ATOM 942 N N . GLU A 1 118 ? -5.470 -26.479 -22.465 1.000 32.216 118 GLU A N 1
ATOM 943 C CA . GLU A 1 118 ? -6.400 -27.097 -21.546 1.000 36.177 118 GLU A CA 1
ATOM 944 C C . GLU A 1 118 ? -5.954 -26.871 -20.097 1.000 37.765 118 GLU A C 1
ATOM 945 O O . GLU A 1 118 ? -6.805 -26.759 -19.231 1.000 42.763 118 GLU A O 1
ATOM 951 N N . VAL A 1 119 ? -4.632 -26.782 -19.824 1.000 34.159 119 VAL A N 1
ATOM 952 C CA . VAL A 1 119 ? -4.162 -26.669 -18.449 1.000 38.190 119 VAL A CA 1
ATOM 953 C C . VAL A 1 119 ? -4.619 -25.355 -17.817 1.000 39.652 119 VAL A C 1
ATOM 954 O O . VAL A 1 119 ? -4.643 -25.267 -16.597 1.000 49.211 119 VAL A O 1
ATOM 958 N N . LEU A 1 120 ? -4.919 -24.330 -18.628 1.000 41.464 120 LEU A N 1
ATOM 959 C CA . LEU A 1 120 ? -5.265 -23.026 -18.087 1.000 47.864 120 LEU A CA 1
ATOM 960 C C . LEU A 1 120 ? -6.769 -22.953 -17.826 1.000 51.157 120 LEU A C 1
ATOM 961 O O . LEU A 1 120 ? -7.208 -22.085 -17.077 1.000 58.521 120 LEU A O 1
ATOM 966 N N . LEU A 1 121 ? -7.544 -23.866 -18.428 1.000 57.748 121 LEU A N 1
ATOM 967 C CA . LEU A 1 121 ? -9.001 -23.795 -18.422 1.000 57.353 121 LEU A CA 1
ATOM 968 C C . LEU A 1 121 ? -9.531 -24.073 -17.025 1.000 62.927 121 LEU A C 1
ATOM 969 O O . LEU A 1 121 ? -8.925 -24.847 -16.281 1.000 53.231 121 LEU A O 1
ATOM 974 N N . PRO A 1 122 ? -10.723 -23.515 -16.664 1.000 71.557 122 PRO A N 1
ATOM 975 C CA . PRO A 1 122 ? -11.311 -23.743 -15.349 1.000 75.382 122 PRO A CA 1
ATOM 976 C C . PRO A 1 122 ? -11.142 -25.216 -14.993 1.000 78.772 122 PRO A C 1
ATOM 977 O O . PRO A 1 122 ? -10.780 -25.544 -13.865 1.000 68.973 122 PRO A O 1
ATOM 981 N N . GLN A 1 123 ? -11.385 -26.079 -15.989 1.000 89.852 123 GLN A N 1
ATOM 982 C CA . GLN A 1 123 ? -11.148 -27.510 -15.878 1.000 102.748 123 GLN A CA 1
ATOM 983 C C . GLN A 1 123 ? -11.888 -28.018 -14.640 1.000 107.312 123 GLN A C 1
ATOM 984 O O . GLN A 1 123 ? -13.119 -27.967 -14.601 1.000 115.252 123 GLN A O 1
ATOM 990 N N . GLY A 1 124 ? -11.147 -28.506 -13.639 1.000 101.230 124 GLY A N 1
ATOM 991 C CA . GLY A 1 124 ? -11.726 -28.743 -12.328 1.000 96.882 124 GLY A CA 1
ATOM 992 C C . GLY A 1 124 ? -12.077 -27.414 -11.668 1.000 88.736 124 GLY A C 1
ATOM 993 O O . GLY A 1 124 ? -13.244 -27.028 -11.635 1.000 100.156 124 GLY A O 1
ATOM 994 N N . ALA A 1 125 ? -11.041 -26.706 -11.195 1.000 80.699 125 ALA A N 1
ATOM 995 C CA . ALA A 1 125 ? -11.230 -25.479 -10.430 1.000 54.626 125 ALA A CA 1
ATOM 996 C C . ALA A 1 125 ? -9.937 -24.669 -10.327 1.000 62.901 125 ALA A C 1
ATOM 997 O O . ALA A 1 125 ? -8.912 -25.042 -10.936 1.000 64.763 125 ALA A O 1
ATOM 999 N N . LEU A 1 126 ? -10.049 -23.550 -9.574 1.000 39.408 126 LEU A N 1
ATOM 1000 C CA . LEU A 1 126 ? -9.325 -22.334 -9.832 1.000 55.722 126 LEU A CA 1
ATOM 1001 C C . LEU A 1 126 ? -9.245 -21.547 -8.538 1.000 78.517 126 LEU A C 1
ATOM 1002 O O . LEU A 1 126 ? -9.220 -20.319 -8.565 1.000 98.886 126 LEU A O 1
ATOM 1007 N N . LEU A 1 127 ? -9.256 -22.288 -7.425 1.000 97.771 127 LEU A N 1
ATOM 1008 C CA . LEU A 1 127 ? -9.689 -21.752 -6.121 1.000 109.796 127 LEU A CA 1
ATOM 1009 C C . LEU A 1 127 ? -11.191 -21.383 -6.311 1.000 124.372 127 LEU A C 1
ATOM 1010 O O . LEU A 1 127 ? -11.831 -21.016 -5.284 1.000 126.158 127 LEU A O 1
ATOM 1015 N N . THR A 1 128 ? -11.753 -21.624 -7.591 1.000 129.737 128 THR A N 1
ATOM 1016 C CA . THR A 1 128 ? -13.159 -21.314 -8.020 1.000 136.678 128 THR A CA 1
ATOM 1017 C C . THR A 1 128 ? -13.513 -21.730 -9.493 1.000 130.718 128 THR A C 1
ATOM 1018 O O . THR A 1 128 ? -12.784 -21.354 -10.421 1.000 139.422 128 THR A O 1
ATOM 1022 N N . LYS A 1 129 ? -14.665 -22.472 -9.706 1.000 112.647 129 LYS A N 1
ATOM 1023 C CA . LYS A 1 129 ? -14.994 -23.148 -10.962 1.000 95.062 129 LYS A CA 1
ATOM 1024 C C . LYS A 1 129 ? -15.761 -22.094 -11.771 1.000 106.138 129 LYS A C 1
ATOM 1025 O O . LYS A 1 129 ? -15.093 -21.194 -12.283 1.000 111.319 129 LYS A O 1
ATOM 1031 N N . THR A 1 130 ? -17.118 -22.119 -11.807 1.000 113.088 130 THR A N 1
ATOM 1032 C CA . THR A 1 130 ? -17.907 -21.197 -12.637 1.000 105.634 130 THR A CA 1
ATOM 1033 C C . THR A 1 130 ? -19.408 -21.198 -12.275 1.000 97.226 130 THR A C 1
ATOM 1034 O O . THR A 1 130 ? -19.915 -22.269 -11.934 1.000 111.499 130 THR A O 1
ATOM 1038 N N . MET A 1 131 ? -20.106 -20.014 -12.378 1.000 72.494 131 MET A N 1
ATOM 1039 C CA A MET A 1 131 ? -21.562 -19.859 -12.216 0.500 54.460 131 MET A CA 1
ATOM 1040 C CA B MET A 1 131 ? -21.561 -19.859 -12.215 0.500 54.732 131 MET A CA 1
ATOM 1041 C C . MET A 1 131 ? -21.984 -20.064 -10.755 1.000 44.353 131 MET A C 1
ATOM 1042 O O . MET A 1 131 ? -23.120 -19.738 -10.276 1.000 33.997 131 MET A O 1
ATOM 1051 N N . ILE A 1 132 ? -21.038 -20.542 -9.999 1.000 37.464 132 ILE A N 1
ATOM 1052 C CA . ILE A 1 132 ? -21.277 -20.887 -8.618 1.000 33.762 132 ILE A CA 1
ATOM 1053 C C . ILE A 1 132 ? -21.461 -19.646 -7.783 1.000 27.580 132 ILE A C 1
ATOM 1054 O O . ILE A 1 132 ? -21.943 -19.826 -6.650 1.000 31.766 132 ILE A O 1
ATOM 1059 N N . TYR A 1 133 ? -21.098 -18.429 -8.305 1.000 28.036 133 TYR A N 1
ATOM 1060 C CA . TYR A 1 133 ? -21.273 -17.233 -7.480 1.000 22.477 133 TYR A CA 1
ATOM 1061 C C . TYR A 1 133 ? -22.575 -16.501 -7.806 1.000 22.371 133 TYR A C 1
ATOM 1062 O O . TYR A 1 133 ? -22.833 -15.432 -7.253 1.000 22.465 133 TYR A O 1
ATOM 1071 N N . SER A 1 134 ? -23.423 -17.141 -8.625 1.000 24.500 134 SER A N 1
ATOM 1072 C CA . SER A 1 134 ? -24.683 -16.549 -9.025 1.000 23.963 134 SER A CA 1
ATOM 1073 C C . SER A 1 134 ? -25.875 -17.118 -8.227 1.000 21.938 134 SER A C 1
ATOM 1074 O O . SER A 1 134 ? -25.718 -18.030 -7.407 1.000 24.235 134 SER A O 1
ATOM 1077 N N . CYS A 1 135 ? -27.038 -16.516 -8.447 1.000 24.117 135 CYS A N 1
ATOM 1078 C CA . CYS A 1 135 ? -28.276 -16.857 -7.758 1.000 23.083 135 CYS A CA 1
ATOM 1079 C C . CYS A 1 135 ? -29.094 -17.864 -8.562 1.000 22.736 135 CYS A C 1
ATOM 1080 O O . CYS A 1 135 ? -28.665 -18.265 -9.662 1.000 25.353 135 CYS A O 1
ATOM 1083 N N . LYS A 1 136 ? -30.264 -18.223 -8.036 1.000 23.919 136 LYS A N 1
ATOM 1084 C CA . LYS A 1 136 ? -31.237 -19.040 -8.764 1.000 24.147 136 LYS A CA 1
ATOM 1085 C C . LYS A 1 136 ? -32.627 -18.505 -8.429 1.000 23.425 136 LYS A C 1
ATOM 1086 O O . LYS A 1 136 ? -33.336 -19.075 -7.580 1.000 29.484 136 LYS A O 1
ATOM 1092 N N . ARG A 1 137 ? -32.984 -17.398 -9.080 1.000 22.716 137 ARG A N 1
ATOM 1093 C CA . ARG A 1 137 ? -34.193 -16.672 -8.749 1.000 24.384 137 ARG A CA 1
ATOM 1094 C C . ARG A 1 137 ? -34.676 -15.884 -9.955 1.000 24.106 137 ARG A C 1
ATOM 1095 O O . ARG A 1 137 ? -33.847 -15.308 -10.664 1.000 25.741 137 ARG A O 1
ATOM 1103 N N . SER A 1 138 ? -36.005 -15.798 -10.136 1.000 23.921 138 SER A N 1
ATOM 1104 C CA . SER A 1 138 ? -36.575 -15.081 -11.274 1.000 24.762 138 SER A CA 1
ATOM 1105 C C . SER A 1 138 ? -36.734 -13.580 -11.004 1.000 22.200 138 SER A C 1
ATOM 1106 O O . SER A 1 138 ? -36.909 -13.154 -9.857 1.000 23.649 138 SER A O 1
ATOM 1109 N N . LEU A 1 139 ? -36.743 -12.808 -12.079 1.000 21.785 139 LEU A N 1
ATOM 1110 C CA . LEU A 1 139 ? -37.283 -11.461 -12.046 1.000 21.332 139 LEU A CA 1
ATOM 1111 C C . LEU A 1 139 ? -38.749 -11.507 -11.703 1.000 22.354 139 LEU A C 1
ATOM 1112 O O . LEU A 1 139 ? -39.410 -12.532 -12.025 1.000 24.193 139 LEU A O 1
ATOM 1117 N N . THR A 1 140 ? -39.276 -10.427 -11.115 1.000 23.613 140 THR A N 1
ATOM 1118 C CA . THR A 1 140 ? -40.731 -10.259 -11.048 1.000 23.012 140 THR A CA 1
ATOM 1119 C C . THR A 1 140 ? -41.171 -9.287 -12.133 1.000 22.541 140 THR A C 1
ATOM 1120 O O . THR A 1 140 ? -42.325 -9.316 -12.530 1.000 25.473 140 THR A O 1
ATOM 1124 N N . HIS A 1 141 ? -40.274 -8.367 -12.531 1.000 23.702 141 HIS A N 1
ATOM 1125 C CA . HIS A 1 141 ? -40.577 -7.314 -13.481 1.000 23.875 141 HIS A CA 1
ATOM 1126 C C . HIS A 1 141 ? -39.378 -7.031 -14.393 1.000 23.402 141 HIS A C 1
ATOM 1127 O O . HIS A 1 141 ? -38.236 -7.118 -13.938 1.000 24.140 141 HIS A O 1
ATOM 1134 N N . THR A 1 142 ? -39.660 -6.774 -15.676 1.000 24.182 142 THR A N 1
ATOM 1135 C CA . THR A 1 142 ? -38.657 -6.412 -16.662 1.000 23.625 142 THR A CA 1
ATOM 1136 C C . THR A 1 142 ? -38.739 -4.924 -16.927 1.000 22.365 142 THR A C 1
ATOM 1137 O O . THR A 1 142 ? -39.817 -4.352 -16.940 1.000 24.346 142 THR A O 1
ATOM 1141 N N . VAL A 1 143 ? -37.585 -4.334 -17.250 1.000 23.969 143 VAL A N 1
ATOM 1142 C CA . VAL A 1 143 ? -37.485 -2.938 -17.638 1.000 21.898 143 VAL A CA 1
ATOM 1143 C C . VAL A 1 143 ? -36.595 -2.772 -18.860 1.000 22.380 143 VAL A C 1
ATOM 1144 O O . VAL A 1 143 ? -35.621 -3.508 -19.052 1.000 23.680 143 VAL A O 1
ATOM 1148 N N . ARG A 1 144 ? -36.968 -1.795 -19.700 1.000 23.789 144 ARG A N 1
ATOM 1149 C CA A ARG A 1 144 ? -36.192 -1.385 -20.856 0.500 23.355 144 ARG A CA 1
ATOM 1150 C CA B ARG A 1 144 ? -36.207 -1.382 -20.864 0.500 24.901 144 ARG A CA 1
ATOM 1151 C C . ARG A 1 144 ? -36.099 0.147 -20.900 1.000 24.118 144 ARG A C 1
ATOM 1152 O O . ARG A 1 144 ? -36.583 0.858 -20.012 1.000 25.326 144 ARG A O 1
ATOM 1167 N N . GLU A 1 145 ? -35.446 0.657 -21.952 1.000 24.314 145 GLU A N 1
ATOM 1168 C CA . GLU A 1 145 ? -35.187 2.064 -22.107 1.000 25.214 145 GLU A CA 1
ATOM 1169 C C . GLU A 1 145 ? -36.453 2.886 -21.868 1.000 24.784 145 GLU A C 1
ATOM 1170 O O . GLU A 1 145 ? -37.504 2.632 -22.497 1.000 27.267 145 GLU A O 1
ATOM 1176 N N . GLY A 1 146 ? -36.300 3.878 -20.992 1.000 26.410 146 GLY A N 1
ATOM 1177 C CA . GLY A 1 146 ? -37.341 4.852 -20.706 1.000 28.135 146 GLY A CA 1
ATOM 1178 C C . GLY A 1 146 ? -38.326 4.445 -19.610 1.000 27.156 146 GLY A C 1
ATOM 1179 O O . GLY A 1 146 ? -39.148 5.263 -19.153 1.000 29.402 146 GLY A O 1
ATOM 1180 N N . ASP A 1 147 ? -38.197 3.211 -19.124 1.000 25.597 147 ASP A N 1
ATOM 1181 C CA . ASP A 1 147 ? -39.109 2.712 -18.099 1.000 25.855 147 ASP A CA 1
ATOM 1182 C C . ASP A 1 147 ? -38.840 3.337 -16.737 1.000 25.690 147 ASP A C 1
ATOM 1183 O O . ASP A 1 147 ? -37.765 3.870 -16.496 1.000 27.617 147 ASP A O 1
ATOM 1188 N N . ARG A 1 148 ? -39.880 3.291 -15.880 1.000 28.687 148 ARG A N 1
ATOM 1189 C CA . ARG A 1 148 ? -39.776 3.784 -14.509 1.000 29.872 148 ARG A CA 1
ATOM 1190 C C . ARG A 1 148 ? -39.944 2.566 -13.604 1.000 28.004 148 ARG A C 1
ATOM 1191 O O . ARG A 1 148 ? -40.707 1.677 -13.903 1.000 35.744 148 ARG A O 1
ATOM 1193 N N . ILE A 1 149 ? -39.219 2.525 -12.499 1.000 27.887 149 ILE A N 1
ATOM 1194 C CA . ILE A 1 149 ? -39.393 1.529 -11.457 1.000 27.513 149 ILE A CA 1
ATOM 1195 C C . ILE A 1 149 ? -40.197 2.186 -10.348 1.000 26.472 149 ILE A C 1
ATOM 1196 O O . ILE A 1 149 ? -39.852 3.292 -9.894 1.000 27.878 149 ILE A O 1
ATOM 1201 N N . ALA A 1 150 ? -41.269 1.504 -9.924 1.000 28.117 150 ALA A N 1
ATOM 1202 C CA . ALA A 1 150 ? -42.243 2.099 -9.017 1.000 33.410 150 ALA A CA 1
ATOM 1203 C C . ALA A 1 150 ? -41.603 2.660 -7.755 1.000 29.223 150 ALA A C 1
ATOM 1204 O O . ALA A 1 150 ? -42.012 3.721 -7.287 1.000 33.298 150 ALA A O 1
ATOM 1206 N N . SER A 1 151 ? -40.612 1.946 -7.211 1.000 26.532 151 SER A N 1
ATOM 1207 C CA . SER A 1 151 ? -39.993 2.321 -5.942 1.000 26.763 151 SER A CA 1
ATOM 1208 C C . SER A 1 151 ? -38.958 3.435 -6.109 1.000 26.127 151 SER A C 1
ATOM 1209 O O . SER A 1 151 ? -38.513 3.971 -5.079 1.000 28.775 151 SER A O 1
ATOM 1212 N N . LEU A 1 152 ? -38.632 3.802 -7.364 1.000 25.637 152 LEU A N 1
ATOM 1213 C CA . LEU A 1 152 ? -37.606 4.807 -7.675 1.000 26.858 152 LEU A CA 1
ATOM 1214 C C . LEU A 1 152 ? -38.185 5.856 -8.620 1.000 26.267 152 LEU A C 1
ATOM 1215 O O . LEU A 1 152 ? -37.729 6.010 -9.760 1.000 27.349 152 LEU A O 1
ATOM 1220 N N . PRO A 1 153 ? -39.212 6.615 -8.201 1.000 28.501 153 PRO A N 1
ATOM 1221 C CA . PRO A 1 153 ? -39.904 7.500 -9.131 1.000 32.265 153 PRO A CA 1
ATOM 1222 C C . PRO A 1 153 ? -39.099 8.589 -9.860 1.000 29.390 153 PRO A C 1
ATOM 1223 O O . PRO A 1 153 ? -39.495 9.047 -10.947 1.000 34.776 153 PRO A O 1
ATOM 1227 N N . GLU A 1 154 ? -37.965 9.000 -9.295 1.000 28.664 154 GLU A N 1
ATOM 1228 C CA . GLU A 1 154 ? -37.229 10.113 -9.892 1.000 30.410 154 GLU A CA 1
ATOM 1229 C C . GLU A 1 154 ? -36.269 9.624 -10.965 1.000 28.441 154 GLU A C 1
ATOM 1230 O O . GLU A 1 154 ? -35.615 10.427 -11.630 1.000 31.110 154 GLU A O 1
ATOM 1236 N N . PHE A 1 155 ? -36.173 8.291 -11.113 1.000 27.108 155 PHE A N 1
ATOM 1237 C CA . PHE A 1 155 ? -35.200 7.712 -12.017 1.000 25.223 155 PHE A CA 1
ATOM 1238 C C . PHE A 1 155 ? -35.840 7.171 -13.291 1.000 25.518 155 PHE A C 1
ATOM 1239 O O . PHE A 1 155 ? -37.000 6.739 -13.299 1.000 29.399 155 PHE A O 1
ATOM 1247 N N . THR A 1 156 ? -35.056 7.182 -14.360 1.000 25.367 156 THR A N 1
ATOM 1248 C CA A THR A 1 156 ? -35.417 6.557 -15.629 0.500 26.593 156 THR A CA 1
ATOM 1249 C CA B THR A 1 156 ? -35.441 6.522 -15.602 0.500 27.418 156 THR A CA 1
ATOM 1250 C C . THR A 1 156 ? -34.408 5.454 -15.952 1.000 25.348 156 THR A C 1
ATOM 1251 O O . THR A 1 156 ? -33.207 5.630 -15.798 1.000 26.860 156 THR A O 1
ATOM 1258 N N . VAL A 1 157 ? -34.922 4.326 -16.452 1.000 23.200 157 VAL A N 1
ATOM 1259 C CA . VAL A 1 157 ? -34.073 3.244 -16.899 1.000 22.704 157 VAL A CA 1
ATOM 1260 C C . VAL A 1 157 ? -33.462 3.606 -18.264 1.000 22.925 157 VAL A C 1
ATOM 1261 O O . VAL A 1 157 ? -34.185 3.953 -19.193 1.000 24.865 157 VAL A O 1
ATOM 1265 N N . ILE A 1 158 ? -32.124 3.476 -18.353 1.000 24.068 158 ILE A N 1
ATOM 1266 C CA A ILE A 1 158 ? -31.317 3.663 -19.553 0.250 23.232 158 ILE A CA 1
ATOM 1267 C CA B ILE A 1 158 ? -31.317 3.663 -19.553 0.250 23.237 158 ILE A CA 1
ATOM 1268 C CA C ILE A 1 158 ? -31.413 3.627 -19.607 0.500 23.650 158 ILE A CA 1
ATOM 1269 C C . ILE A 1 158 ? -30.688 2.318 -19.925 1.000 23.088 158 ILE A C 1
ATOM 1270 O O . ILE A 1 158 ? -29.976 1.706 -19.113 1.000 26.056 158 ILE A O 1
ATOM 1283 N N . GLU A 1 159 ? -30.925 1.857 -21.157 1.000 23.084 159 GLU A N 1
ATOM 1284 C CA . GLU A 1 159 ? -30.189 0.692 -21.591 1.000 22.581 159 GLU A CA 1
ATOM 1285 C C . GLU A 1 159 ? -28.745 1.105 -21.897 1.000 22.763 159 GLU A C 1
ATOM 1286 O O . GLU A 1 159 ? -28.510 2.019 -22.687 1.000 24.826 159 GLU A O 1
ATOM 1292 N N . THR A 1 160 ? -27.784 0.387 -21.278 1.000 24.064 160 THR A N 1
ATOM 1293 C CA . THR A 1 160 ? -26.373 0.704 -21.390 1.000 22.573 160 THR A CA 1
ATOM 1294 C C . THR A 1 160 ? -25.581 -0.535 -21.755 1.000 22.500 160 THR A C 1
ATOM 1295 O O . THR A 1 160 ? -24.701 -0.964 -20.980 1.000 22.620 160 THR A O 1
ATOM 1299 N N . PRO A 1 161 ? -25.929 -1.213 -22.875 1.000 22.889 161 PRO A N 1
ATOM 1300 C CA . PRO A 1 161 ? -25.245 -2.433 -23.284 1.000 24.035 161 PRO A CA 1
ATOM 1301 C C . PRO A 1 161 ? -23.790 -2.230 -23.639 1.000 23.905 161 PRO A C 1
ATOM 1302 O O . PRO A 1 161 ? -23.340 -1.130 -23.901 1.000 24.790 161 PRO A O 1
ATOM 1306 N N . GLY A 1 162 ? -23.051 -3.334 -23.630 1.000 24.917 162 GLY A N 1
ATOM 1307 C CA . GLY A 1 162 ? -21.648 -3.318 -23.948 1.000 27.478 162 GLY A CA 1
ATOM 1308 C C . GLY A 1 162 ? -20.872 -4.148 -22.929 1.000 24.724 162 GLY A C 1
ATOM 1309 O O . GLY A 1 162 ? -20.329 -5.215 -23.263 1.000 29.256 162 GLY A O 1
ATOM 1310 N N . HIS A 1 163 ? -20.834 -3.660 -21.695 1.000 24.118 163 HIS A N 1
ATOM 1311 C CA . HIS A 1 163 ? -20.227 -4.403 -20.620 1.000 24.178 163 HIS A CA 1
ATOM 1312 C C . HIS A 1 163 ? -20.906 -5.765 -20.484 1.000 23.330 163 HIS A C 1
ATOM 1313 O O . HIS A 1 163 ? -20.254 -6.770 -20.233 1.000 25.464 163 HIS A O 1
ATOM 1320 N N . ALA A 1 164 ? -22.220 -5.769 -20.598 1.000 23.060 164 ALA A N 1
ATOM 1321 C CA . ALA A 1 164 ? -23.036 -6.983 -20.623 1.000 21.541 164 ALA A CA 1
ATOM 1322 C C . ALA A 1 164 ? -24.285 -6.685 -21.444 1.000 21.866 164 ALA A C 1
ATOM 1323 O O . ALA A 1 164 ? -24.712 -5.542 -21.512 1.000 22.360 164 ALA A O 1
ATOM 1325 N N . SER A 1 165 ? -24.911 -7.729 -21.980 1.000 22.596 165 SER A N 1
ATOM 1326 C CA . SER A 1 165 ? -26.120 -7.605 -22.770 1.000 22.312 165 SER A CA 1
ATOM 1327 C C . SER A 1 165 ? -27.292 -7.127 -21.924 1.000 21.544 165 SER A C 1
ATOM 1328 O O . SER A 1 165 ? -28.249 -6.537 -22.464 1.000 25.541 165 SER A O 1
ATOM 1331 N N . THR A 1 166 ? -27.228 -7.435 -20.642 1.000 20.947 166 THR A N 1
ATOM 1332 C CA . THR A 1 166 ? -28.312 -7.149 -19.701 1.000 20.862 166 THR A CA 1
ATOM 1333 C C . THR A 1 166 ? -28.118 -5.814 -19.018 1.000 21.301 166 THR A C 1
ATOM 1334 O O . THR A 1 166 ? -28.891 -5.512 -18.098 1.000 22.438 166 THR A O 1
ATOM 1338 N N . HIS A 1 167 ? -27.166 -5.002 -19.483 1.000 20.970 167 HIS A N 1
ATOM 1339 C CA . HIS A 1 167 ? -26.764 -3.836 -18.680 1.000 20.481 167 HIS A CA 1
ATOM 1340 C C . HIS A 1 167 ? -27.718 -2.664 -18.816 1.000 21.303 167 HIS A C 1
ATOM 1341 O O . HIS A 1 167 ? -27.978 -2.197 -19.920 1.000 21.941 167 HIS A O 1
ATOM 1348 N N . ILE A 1 168 ? -28.091 -2.112 -17.666 1.000 20.892 168 ILE A N 1
ATOM 1349 C CA . ILE A 1 168 ? -28.930 -0.917 -17.578 1.000 21.685 168 ILE A CA 1
ATOM 1350 C C . ILE A 1 168 ? -28.283 0.022 -16.549 1.000 21.340 168 ILE A C 1
ATOM 1351 O O . ILE A 1 168 ? -27.520 -0.435 -15.676 1.000 21.286 168 ILE A O 1
ATOM 1356 N N . SER A 1 169 ? -28.601 1.296 -16.651 1.000 22.304 169 SER A N 1
ATOM 1357 C CA . SER A 1 169 ? -28.198 2.314 -15.684 1.000 21.738 169 SER A CA 1
ATOM 1358 C C . SER A 1 169 ? -29.472 3.094 -15.318 1.000 21.891 169 SER A C 1
ATOM 1359 O O . SER A 1 169 ? -30.445 3.038 -16.064 1.000 24.263 169 SER A O 1
ATOM 1362 N N . LEU A 1 170 ? -29.447 3.822 -14.196 1.000 22.350 170 LEU A N 1
ATOM 1363 C CA . LEU A 1 170 ? -30.604 4.557 -13.726 1.000 23.072 170 LEU A CA 1
ATOM 1364 C C . LEU A 1 170 ? -30.244 6.033 -13.684 1.000 24.313 170 LEU A C 1
ATOM 1365 O O . LEU A 1 170 ? -29.314 6.403 -12.972 1.000 26.192 170 LEU A O 1
ATOM 1370 N N . TYR A 1 171 ? -30.999 6.858 -14.438 1.000 26.384 171 TYR A N 1
ATOM 1371 C CA . TYR A 1 171 ? -30.698 8.280 -14.548 1.000 25.996 171 TYR A CA 1
ATOM 1372 C C . TYR A 1 171 ? -31.738 9.112 -13.813 1.000 24.685 171 TYR A C 1
ATOM 1373 O O . TYR A 1 171 ? -32.925 8.921 -14.036 1.000 26.470 171 TYR A O 1
ATOM 1382 N N . ARG A 1 172 ? -31.296 10.085 -13.029 1.000 25.994 172 ARG A N 1
ATOM 1383 C CA . ARG A 1 172 ? -32.172 10.999 -12.322 1.000 27.907 172 ARG A CA 1
ATOM 1384 C C . ARG A 1 172 ? -32.030 12.384 -12.957 1.000 30.490 172 ARG A C 1
ATOM 1385 O O . ARG A 1 172 ? -31.035 13.089 -12.733 1.000 31.133 172 ARG A O 1
ATOM 1393 N N . GLU A 1 173 ? -33.025 12.758 -13.773 1.000 30.708 173 GLU A N 1
ATOM 1394 C CA . GLU A 1 173 ? -32.989 13.997 -14.535 1.000 33.212 173 GLU A CA 1
ATOM 1395 C C . GLU A 1 173 ? -32.881 15.221 -13.626 1.000 32.932 173 GLU A C 1
ATOM 1396 O O . GLU A 1 173 ? -32.256 16.181 -14.012 1.000 36.820 173 GLU A O 1
ATOM 1398 N N . ARG A 1 174 ? -33.458 15.164 -12.415 1.000 35.532 174 ARG A N 1
ATOM 1399 C CA . ARG A 1 174 ? -33.500 16.328 -11.538 1.000 33.603 174 ARG A CA 1
ATOM 1400 C C . ARG A 1 174 ? -32.102 16.912 -11.321 1.000 32.232 174 ARG A C 1
ATOM 1401 O O . ARG A 1 174 ? -31.932 18.129 -11.438 1.000 36.819 174 ARG A O 1
ATOM 1409 N N . ASP A 1 175 ? -31.135 16.059 -10.942 1.000 32.846 175 ASP A N 1
ATOM 1410 C CA . ASP A 1 175 ? -29.789 16.497 -10.614 1.000 31.473 175 ASP A CA 1
ATOM 1411 C C . ASP A 1 175 ? -28.678 15.808 -11.421 1.000 32.077 175 ASP A C 1
ATOM 1412 O O . ASP A 1 175 ? -27.484 16.071 -11.168 1.000 33.890 175 ASP A O 1
ATOM 1417 N N . GLY A 1 176 ? -29.042 14.976 -12.400 1.000 32.699 176 GLY A N 1
ATOM 1418 C CA . GLY A 1 176 ? -28.078 14.387 -13.341 1.000 29.320 176 GLY A CA 1
ATOM 1419 C C . GLY A 1 176 ? -27.295 13.222 -12.760 1.000 27.134 176 GLY A C 1
ATOM 1420 O O . GLY A 1 176 ? -26.305 12.818 -13.352 1.000 30.107 176 GLY A O 1
ATOM 1421 N N . VAL A 1 177 ? -27.789 12.644 -11.652 1.000 27.057 177 VAL A N 1
ATOM 1422 C CA . VAL A 1 177 ? -27.104 11.509 -11.025 1.000 27.266 177 VAL A CA 1
ATOM 1423 C C . VAL A 1 177 ? -27.428 10.248 -11.830 1.000 25.669 177 VAL A C 1
ATOM 1424 O O . VAL A 1 177 ? -28.573 10.023 -12.198 1.000 27.321 177 VAL A O 1
ATOM 1428 N N . LEU A 1 178 ? -26.416 9.446 -12.111 1.000 25.602 178 LEU A N 1
ATOM 1429 C CA . LEU A 1 178 ? -26.574 8.148 -12.760 1.000 24.886 178 LEU A CA 1
ATOM 1430 C C . LEU A 1 178 ? -26.116 7.054 -11.808 1.000 24.791 178 LEU A C 1
ATOM 1431 O O . LEU A 1 178 ? -24.998 7.130 -11.308 1.000 25.529 178 LEU A O 1
ATOM 1436 N N . ILE A 1 179 ? -26.979 6.071 -11.546 1.000 23.144 179 ILE A N 1
ATOM 1437 C CA . ILE A 1 179 ? -26.540 4.849 -10.907 1.000 22.636 179 ILE A CA 1
ATOM 1438 C C . ILE A 1 179 ? -26.094 3.991 -12.073 1.000 22.318 179 ILE A C 1
ATOM 1439 O O . ILE A 1 179 ? -26.932 3.492 -12.831 1.000 23.556 179 ILE A O 1
ATOM 1444 N N . GLY A 1 180 ? -24.764 3.905 -12.291 1.000 22.887 180 GLY A N 1
ATOM 1445 C CA . GLY A 1 180 ? -24.241 3.493 -13.593 1.000 23.788 180 GLY A CA 1
ATOM 1446 C C . GLY A 1 180 ? -24.074 1.999 -13.796 1.000 22.892 180 GLY A C 1
ATOM 1447 O O . GLY A 1 180 ? -23.957 1.571 -14.954 1.000 23.947 180 GLY A O 1
ATOM 1448 N N . GLY A 1 181 ? -24.023 1.220 -12.699 1.000 21.108 181 GLY A N 1
ATOM 1449 C CA . GLY A 1 181 ? -23.544 -0.138 -12.869 1.000 21.674 181 GLY A CA 1
ATOM 1450 C C . GLY A 1 181 ? -22.077 -0.149 -13.279 1.000 21.541 181 GLY A C 1
ATOM 1451 O O . GLY A 1 181 ? -21.300 0.705 -12.831 1.000 23.727 181 GLY A O 1
ATOM 1452 N N . ASP A 1 182 ? -21.741 -1.087 -14.178 1.000 21.796 182 ASP A N 1
ATOM 1453 C CA . ASP A 1 182 ? -20.391 -1.250 -14.656 1.000 22.056 182 ASP A CA 1
ATOM 1454 C C . ASP A 1 182 ? -20.145 -0.617 -16.034 1.000 22.908 182 ASP A C 1
ATOM 1455 O O . ASP A 1 182 ? -19.132 -0.890 -16.662 1.000 24.825 182 ASP A O 1
ATOM 1460 N N . ALA A 1 183 ? -21.042 0.251 -16.491 1.000 23.630 183 ALA A N 1
ATOM 1461 C CA . ALA A 1 183 ? -20.887 0.850 -17.795 1.000 24.352 183 ALA A CA 1
ATOM 1462 C C . ALA A 1 183 ? -19.661 1.747 -17.874 1.000 25.745 183 ALA A C 1
ATOM 1463 O O . ALA A 1 183 ? -18.987 1.740 -18.899 1.000 31.160 183 ALA A O 1
ATOM 1465 N N . LEU A 1 184 ? -19.372 2.439 -16.768 1.000 26.115 184 LEU A N 1
ATOM 1466 C CA . LEU A 1 184 ? -18.255 3.370 -16.705 1.000 27.762 184 LEU A CA 1
ATOM 1467 C C . LEU A 1 184 ? -17.679 3.302 -15.295 1.000 31.084 184 LEU A C 1
ATOM 1468 O O . LEU A 1 184 ? -18.354 3.668 -14.318 1.000 36.971 184 LEU A O 1
ATOM 1473 N N . ILE A 1 185 ? -16.493 2.726 -15.192 1.000 31.867 185 ILE A N 1
ATOM 1474 C CA . ILE A 1 185 ? -15.785 2.589 -13.929 1.000 31.878 185 ILE A CA 1
ATOM 1475 C C . ILE A 1 185 ? -14.545 3.485 -13.984 1.000 33.704 185 ILE A C 1
ATOM 1476 O O . ILE A 1 185 ? -13.822 3.491 -14.981 1.000 36.590 185 ILE A O 1
ATOM 1481 N N . GLY A 1 186 ? -14.329 4.243 -12.911 1.000 34.801 186 GLY A N 1
ATOM 1482 C CA . GLY A 1 186 ? -13.300 5.269 -12.857 1.000 34.594 186 GLY A CA 1
ATOM 1483 C C . GLY A 1 186 ? -11.855 4.788 -12.998 1.000 41.156 186 GLY A C 1
ATOM 1484 O O . GLY A 1 186 ? -11.028 5.498 -13.590 1.000 46.334 186 GLY A O 1
ATOM 1485 N N . HIS A 1 187 ? -11.551 3.617 -12.427 1.000 39.701 187 HIS A N 1
ATOM 1486 C CA . HIS A 1 187 ? -10.170 3.192 -12.238 1.000 44.439 187 HIS A CA 1
ATOM 1487 C C . HIS A 1 187 ? -9.760 2.143 -13.265 1.000 43.178 187 HIS A C 1
ATOM 1488 O O . HIS A 1 187 ? -8.550 1.940 -13.477 1.000 51.623 187 HIS A O 1
ATOM 1495 N N . ILE A 1 188 ? -10.745 1.471 -13.879 1.000 42.261 188 ILE A N 1
ATOM 1496 C CA . ILE A 1 188 ? -10.461 0.374 -14.797 1.000 41.579 188 ILE A CA 1
ATOM 1497 C C . ILE A 1 188 ? -11.499 0.337 -15.922 1.000 43.138 188 ILE A C 1
ATOM 1498 O O . ILE A 1 188 ? -12.666 0.706 -15.763 1.000 42.765 188 ILE A O 1
ATOM 1500 N N . SER A 1 189 ? -11.059 -0.112 -17.095 1.000 42.277 189 SER A N 1
ATOM 1501 C CA . SER A 1 189 ? -11.975 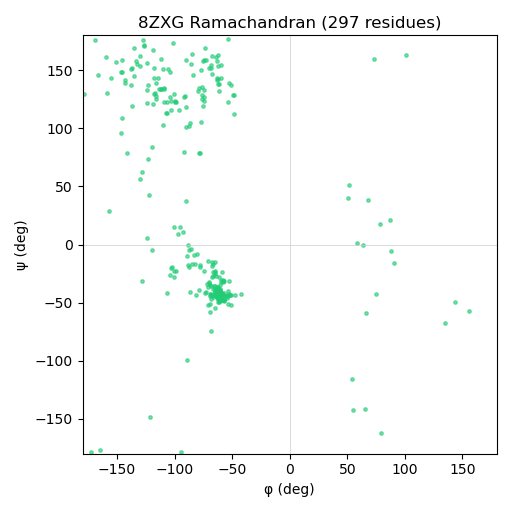-0.250 -18.214 1.000 39.519 189 SER A CA 1
ATOM 1502 C C . SER A 1 189 ? -12.946 -1.384 -17.870 1.000 41.065 189 SER A C 1
ATOM 1503 O O . SER A 1 189 ? -12.594 -2.271 -17.079 1.000 43.807 189 SER A O 1
ATOM 1506 N N . SER A 1 190 ? -14.152 -1.310 -18.431 1.000 39.308 190 SER A N 1
ATOM 1507 C CA . SER A 1 190 ? -15.244 -2.232 -18.152 1.000 40.401 190 SER A CA 1
ATOM 1508 C C . SER A 1 190 ? -15.682 -2.872 -19.465 1.000 41.650 190 SER A C 1
ATOM 1509 O O . SER A 1 190 ? -16.876 -3.024 -19.707 1.000 37.151 190 SER A O 1
ATOM 1512 N N . ASN A 1 191 ? -14.680 -3.255 -20.286 1.000 39.098 191 ASN A N 1
ATOM 1513 C CA . ASN A 1 191 ? -14.917 -3.621 -21.668 1.000 38.235 191 ASN A CA 1
ATOM 1514 C C . ASN A 1 191 ? -15.827 -4.845 -21.725 1.000 34.366 191 ASN A C 1
ATOM 1515 O O . ASN A 1 191 ? -15.943 -5.540 -20.750 1.000 37.427 191 ASN A O 1
ATOM 1520 N N . PRO A 1 192 ? -16.458 -5.150 -22.884 1.000 40.190 192 PRO A N 1
ATOM 1521 C CA . PRO A 1 192 ? -17.360 -6.283 -23.003 1.000 31.378 192 PRO A CA 1
ATOM 1522 C C . PRO A 1 192 ? -16.793 -7.577 -22.457 1.000 32.408 192 PRO A C 1
ATOM 1523 O O . PRO A 1 192 ? -15.702 -7.938 -22.823 1.000 36.003 192 PRO A O 1
ATOM 1527 N N . ILE A 1 193 ? -17.586 -8.218 -21.581 1.000 34.949 193 ILE A N 1
ATOM 1528 C CA . ILE A 1 193 ? -17.373 -9.558 -21.077 1.000 32.859 193 ILE A CA 1
ATOM 1529 C C . ILE A 1 193 ? -18.091 -10.548 -21.997 1.000 33.471 193 ILE A C 1
ATOM 1530 O O . ILE A 1 193 ? -19.296 -10.417 -22.185 1.000 33.390 193 ILE A O 1
ATOM 1535 N N . LEU A 1 194 ? -17.321 -11.457 -22.618 1.000 30.855 194 LEU A N 1
ATOM 1536 C CA . LEU A 1 194 ? -17.853 -12.433 -23.574 1.000 33.127 194 LEU A CA 1
ATOM 1537 C C . LEU A 1 194 ? -19.050 -13.214 -23.048 1.000 29.456 194 LEU A C 1
ATOM 1538 O O . LEU A 1 194 ? -19.014 -13.735 -21.946 1.000 32.345 194 LEU A O 1
ATOM 1543 N N . GLU A 1 195 ? -20.063 -13.383 -23.904 1.000 27.751 195 GLU A N 1
ATOM 1544 C CA . GLU A 1 195 ? -21.262 -14.141 -23.568 1.000 24.693 195 GLU A CA 1
ATOM 1545 C C . GLU A 1 195 ? -21.605 -15.117 -24.671 1.000 26.611 195 GLU A C 1
ATOM 1546 O O . GLU A 1 195 ? -21.343 -14.839 -25.851 1.000 28.312 195 GLU A O 1
ATOM 1552 N N . PRO A 1 196 ? -22.334 -16.204 -24.338 1.000 28.117 196 PRO A N 1
ATOM 1553 C CA . PRO A 1 196 ? -22.895 -17.074 -25.370 1.000 29.750 196 PRO A CA 1
ATOM 1554 C C . PRO A 1 196 ? -23.999 -16.336 -26.121 1.000 29.627 196 PRO A C 1
ATOM 1555 O O . PRO A 1 196 ? -24.653 -15.474 -25.548 1.000 29.781 196 PRO A O 1
ATOM 1559 N N . PRO A 1 197 ? -24.272 -16.720 -27.386 1.000 34.275 197 PRO A N 1
ATOM 1560 C CA . PRO A 1 197 ? -25.453 -16.255 -28.093 1.000 38.129 197 PRO A CA 1
ATOM 1561 C C . PRO A 1 197 ? -26.659 -16.770 -27.321 1.000 30.709 197 PRO A C 1
ATOM 1562 O O . PRO A 1 197 ? -26.666 -17.916 -26.861 1.000 33.424 197 PRO A O 1
ATOM 1566 N N . TYR A 1 198 ? -27.703 -15.943 -27.247 1.000 29.746 198 TYR A N 1
ATOM 1567 C CA . TYR A 1 198 ? -28.947 -16.391 -26.675 1.000 29.804 198 TYR A CA 1
ATOM 1568 C C . TYR A 1 198 ? -29.631 -17.312 -27.683 1.000 29.345 198 TYR A C 1
ATOM 1569 O O . TYR A 1 198 ? -29.416 -17.209 -28.891 1.000 29.908 198 TYR A O 1
ATOM 1578 N N . GLU A 1 199 ? -30.537 -18.153 -27.193 1.000 34.705 199 GLU A N 1
ATOM 1579 C CA . GLU A 1 199 ? -31.357 -18.948 -28.095 1.000 35.470 199 GLU A CA 1
ATOM 1580 C C . GLU A 1 199 ? -32.171 -17.990 -28.944 1.000 34.295 199 GLU A C 1
ATOM 1581 O O . GLU A 1 199 ? -32.729 -17.032 -28.429 1.000 35.451 199 GLU A O 1
ATOM 1587 N N . GLY A 1 200 ? -32.174 -18.217 -30.257 1.000 38.012 200 GLY A N 1
ATOM 1588 C CA . GLY A 1 200 ? -32.934 -17.346 -31.113 1.000 33.307 200 GLY A CA 1
ATOM 1589 C C . GLY A 1 200 ? -32.164 -16.156 -31.637 1.000 33.300 200 GLY A C 1
ATOM 1590 O O . GLY A 1 200 ? -32.631 -15.515 -32.581 1.000 33.378 200 GLY A O 1
ATOM 1591 N N . GLU A 1 201 ? -31.021 -15.861 -31.013 1.000 28.876 201 GLU A N 1
ATOM 1592 C CA . GLU A 1 201 ? -30.253 -14.706 -31.422 1.000 30.604 201 GLU A CA 1
ATOM 1593 C C . GLU A 1 201 ? -29.537 -15.040 -32.725 1.000 32.000 201 GLU A C 1
ATOM 1594 O O . GLU A 1 201 ? -28.702 -15.955 -32.818 1.000 37.590 201 GLU A O 1
ATOM 1600 N N . ILE A 1 202 ? -29.852 -14.276 -33.744 1.000 30.499 202 ILE A N 1
ATOM 1601 C CA . ILE A 1 202 ? -29.256 -14.469 -35.043 1.000 36.976 202 ILE A CA 1
ATOM 1602 C C . ILE A 1 202 ? -27.989 -13.658 -34.961 1.000 42.192 202 ILE A C 1
ATOM 1603 O O . ILE A 1 202 ? -26.914 -14.124 -35.346 1.000 41.534 202 ILE A O 1
ATOM 1607 N N . GLU A 1 203 ? -28.168 -12.477 -34.323 1.000 43.763 203 GLU A N 1
ATOM 1608 C CA . GLU A 1 203 ? -27.058 -11.575 -34.131 1.000 47.990 203 GLU A CA 1
ATOM 1609 C C . GLU A 1 203 ? -27.328 -10.593 -33.004 1.000 47.105 203 GLU A C 1
ATOM 1610 O O . GLU A 1 203 ? -28.470 -10.285 -32.641 1.000 48.264 203 GLU A O 1
ATOM 1616 N N . ARG A 1 204 ? -26.222 -10.038 -32.564 1.000 40.724 204 ARG A N 1
ATOM 1617 C CA . ARG A 1 204 ? -26.168 -8.996 -31.553 1.000 50.763 204 ARG A CA 1
ATOM 1618 C C . ARG A 1 204 ? -25.357 -7.844 -32.128 1.000 46.043 204 ARG A C 1
ATOM 1619 O O . ARG A 1 204 ? -24.740 -7.991 -33.164 1.000 43.599 204 ARG A O 1
ATOM 1627 N N . ALA A 1 205 ? -25.322 -6.713 -31.432 1.000 45.511 205 ALA A N 1
ATOM 1628 C CA . ALA A 1 205 ? -24.462 -5.650 -31.866 1.000 40.662 205 ALA A CA 1
ATOM 1629 C C . ALA A 1 205 ? -23.034 -6.129 -31.660 1.000 41.660 205 ALA A C 1
ATOM 1630 O O . ALA A 1 205 ? -22.748 -6.870 -30.714 1.000 44.218 205 ALA A O 1
ATOM 1632 N N . GLN A 1 206 ? -22.156 -5.685 -32.545 1.000 41.422 206 GLN A N 1
ATOM 1633 C CA . GLN A 1 206 ? -20.726 -5.799 -32.308 1.000 34.973 206 GLN A CA 1
ATOM 1634 C C . GLN A 1 206 ? -20.466 -5.279 -30.892 1.000 35.901 206 GLN A C 1
ATOM 1635 O O . GLN A 1 206 ? -20.698 -4.108 -30.609 1.000 33.424 206 GLN A O 1
ATOM 1641 N N . PRO A 1 207 ? -20.057 -6.111 -29.924 1.000 34.642 207 PRO A N 1
ATOM 1642 C CA . PRO A 1 207 ? -19.991 -5.673 -28.533 1.000 36.472 207 PRO A CA 1
ATOM 1643 C C . PRO A 1 207 ? -19.139 -4.473 -28.178 1.000 32.230 207 PRO A C 1
ATOM 1644 O O . PRO A 1 207 ? -19.579 -3.682 -27.357 1.000 32.638 207 PRO A O 1
ATOM 1648 N N . MET A 1 208 ? -17.900 -4.418 -28.690 1.000 35.782 208 MET A N 1
ATOM 1649 C CA . MET A 1 208 ? -17.052 -3.258 -28.459 1.000 33.209 208 MET A CA 1
ATOM 1650 C C . MET A 1 208 ? -17.689 -2.001 -29.060 1.000 32.727 208 MET A C 1
ATOM 1651 O O . MET A 1 208 ? -17.660 -0.969 -28.424 1.000 34.669 208 MET A O 1
ATOM 1656 N N . LEU A 1 209 ? -18.262 -2.074 -30.283 1.000 34.971 209 LEU A N 1
ATOM 1657 C CA . LEU A 1 209 ? -18.865 -0.883 -30.880 1.000 35.809 209 LEU A CA 1
ATOM 1658 C C . LEU A 1 209 ? -20.062 -0.470 -30.018 1.000 34.887 209 LEU A C 1
ATOM 1659 O O . LEU A 1 209 ? -20.266 0.713 -29.787 1.000 37.833 209 LEU A O 1
ATOM 1661 N N . GLN A 1 210 ? -20.829 -1.439 -29.506 1.000 36.822 210 GLN A N 1
ATOM 1662 C CA . GLN A 1 210 ? -21.956 -1.151 -28.615 1.000 33.640 210 GLN A CA 1
ATOM 1663 C C . GLN A 1 210 ? -21.481 -0.466 -27.332 1.000 30.036 210 GLN A C 1
ATOM 1664 O O . GLN A 1 210 ? -22.101 0.493 -26.877 1.000 30.652 210 GLN A O 1
ATOM 1670 N N . TYR A 1 211 ? -20.419 -1.010 -26.722 1.000 28.721 211 TYR A N 1
ATOM 1671 C CA . TYR A 1 211 ? -19.849 -0.417 -25.516 1.000 26.452 211 TYR A CA 1
ATOM 1672 C C . TYR A 1 211 ? -19.466 1.033 -25.820 1.000 27.588 211 TYR A C 1
ATOM 1673 O O . TYR A 1 211 ? -19.776 1.915 -25.060 1.000 27.516 211 TYR A O 1
ATOM 1682 N N . ASN A 1 212 ? -18.766 1.269 -26.938 1.000 31.717 212 ASN A N 1
ATOM 1683 C CA . ASN A 1 212 ? -18.347 2.610 -27.324 1.000 31.896 212 ASN A CA 1
ATOM 1684 C C . ASN A 1 212 ? -19.560 3.533 -27.538 1.000 33.210 212 ASN A C 1
ATOM 1685 O O . ASN A 1 212 ? -19.542 4.715 -27.167 1.000 35.028 212 ASN A O 1
ATOM 1690 N N . GLU A 1 213 ? -20.628 3.005 -28.148 1.000 32.453 213 GLU A N 1
ATOM 1691 C CA . GLU A 1 213 ? -21.817 3.800 -28.374 1.000 34.579 213 GLU A CA 1
ATOM 1692 C C . GLU A 1 213 ? -22.481 4.145 -27.052 1.000 28.989 213 GLU A C 1
ATOM 1693 O O . GLU A 1 213 ? -22.946 5.266 -26.877 1.000 30.855 213 GLU A O 1
ATOM 1699 N N . THR A 1 214 ? -22.477 3.201 -26.121 1.000 28.631 214 THR A N 1
ATOM 1700 C CA . THR A 1 214 ? -23.015 3.470 -24.804 1.000 27.578 214 THR A CA 1
ATOM 1701 C C . THR A 1 214 ? -22.197 4.571 -24.126 1.000 27.737 214 THR A C 1
ATOM 1702 O O . THR A 1 214 ? -22.790 5.515 -23.583 1.000 27.624 214 THR A O 1
ATOM 1706 N N . LEU A 1 215 ? -20.852 4.490 -24.235 1.000 27.630 215 LEU A N 1
ATOM 1707 C CA . LEU A 1 215 ? -19.992 5.541 -23.681 1.000 28.933 215 LEU A CA 1
ATOM 1708 C C . LEU A 1 215 ? -20.321 6.918 -24.273 1.000 27.474 215 LEU A C 1
ATOM 1709 O O . LEU A 1 215 ? -20.469 7.916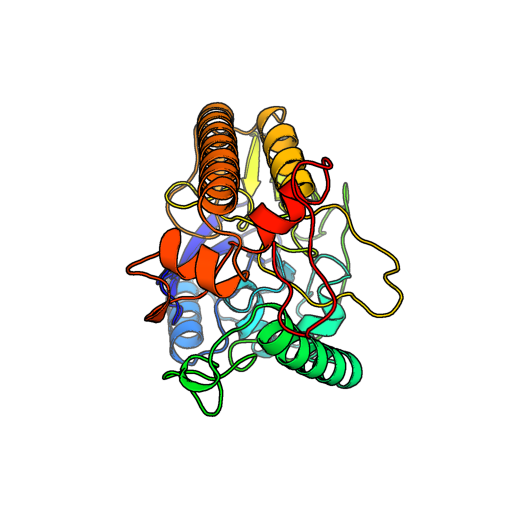 -23.563 1.000 30.308 215 LEU A O 1
ATOM 1714 N N . LYS A 1 216 ? -20.431 6.987 -25.581 1.000 30.314 216 LYS A N 1
ATOM 1715 C CA . LYS A 1 216 ? -20.724 8.248 -26.246 1.000 31.202 216 LYS A CA 1
ATOM 1716 C C . LYS A 1 216 ? -22.090 8.808 -25.834 1.000 32.406 216 LYS A C 1
ATOM 1717 O O . LYS A 1 216 ? -22.252 10.020 -25.637 1.000 31.781 216 LYS A O 1
ATOM 1723 N N . ARG A 1 217 ? -23.071 7.912 -25.664 1.000 29.996 217 ARG A N 1
ATOM 1724 C CA . ARG A 1 217 ? -24.374 8.338 -25.215 1.000 30.694 217 ARG A CA 1
ATOM 1725 C C . ARG A 1 217 ? -24.282 8.965 -23.819 1.000 29.881 217 ARG A C 1
ATOM 1726 O O . ARG A 1 217 ? -24.888 10.025 -23.600 1.000 31.850 217 ARG A O 1
ATOM 1734 N N . LEU A 1 218 ? -23.539 8.308 -22.908 1.000 30.848 218 LEU A N 1
ATOM 1735 C CA . LEU A 1 218 ? -23.388 8.797 -21.547 1.000 28.613 218 LEU A CA 1
ATOM 1736 C C . LEU A 1 218 ? -22.700 10.150 -21.547 1.000 28.540 218 LEU A C 1
ATOM 1737 O O . LEU A 1 218 ? -23.080 11.030 -20.771 1.000 30.843 218 LEU A O 1
ATOM 1742 N N . ALA A 1 219 ? -21.742 10.315 -22.455 1.000 30.457 219 ALA A N 1
ATOM 1743 C CA . ALA A 1 219 ? -20.983 11.571 -22.547 1.000 34.664 219 ALA A CA 1
ATOM 1744 C C . ALA A 1 219 ? -21.847 12.739 -23.004 1.000 34.889 219 ALA A C 1
ATOM 1745 O O . ALA A 1 219 ? -21.547 13.903 -22.703 1.000 37.803 219 ALA A O 1
ATOM 1747 N N . ARG A 1 220 ? -22.886 12.417 -23.766 1.000 34.523 220 ARG A N 1
ATOM 1748 C CA . ARG A 1 220 ? -23.826 13.404 -24.291 1.000 37.195 220 ARG A CA 1
ATOM 1749 C C . ARG A 1 220 ? -24.937 13.752 -23.294 1.000 37.302 220 ARG A C 1
ATOM 1750 O O . ARG A 1 220 ? -25.680 14.729 -23.471 1.000 41.266 220 ARG A O 1
ATOM 1758 N N . MET A 1 221 ? -25.110 12.897 -22.279 1.000 34.573 221 MET A N 1
ATOM 1759 C CA A MET A 1 221 ? -26.137 13.094 -21.286 0.500 35.649 221 MET A CA 1
ATOM 1760 C CA B MET A 1 221 ? -26.129 13.064 -21.268 0.500 36.986 221 MET A CA 1
ATOM 1761 C C . MET A 1 221 ? -25.653 14.165 -20.311 1.000 38.796 221 MET A C 1
ATOM 1762 O O . MET A 1 221 ? -24.467 14.460 -20.167 1.000 42.899 221 MET A O 1
ATOM 1771 N N . ASN A 1 222 ? -26.564 14.739 -19.594 1.000 42.594 222 ASN A N 1
ATOM 1772 C CA . ASN A 1 222 ? -26.147 15.743 -18.640 1.000 44.154 222 ASN A CA 1
ATOM 1773 C C . ASN A 1 222 ? -25.908 15.030 -17.316 1.000 39.858 222 ASN A C 1
ATOM 1774 O O . ASN A 1 222 ? -26.824 14.952 -16.524 1.000 44.276 222 ASN A O 1
ATOM 1779 N N . ILE A 1 223 ? -24.757 14.364 -17.149 1.000 35.145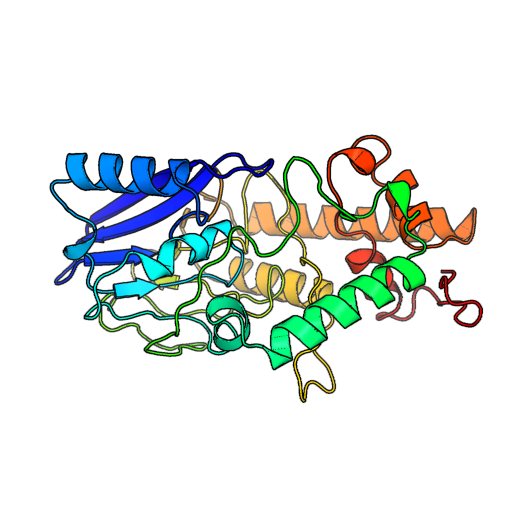 223 ILE A N 1
ATOM 1780 C CA . ILE A 1 223 ? -24.541 13.594 -15.925 1.000 29.923 223 ILE A CA 1
ATOM 1781 C C . ILE A 1 223 ? -23.607 14.352 -14.986 1.000 31.400 223 ILE A C 1
ATOM 1782 O O . ILE A 1 223 ? -22.488 14.724 -15.372 1.000 35.765 223 ILE A O 1
ATOM 1787 N N . SER A 1 224 ? -24.096 14.598 -13.775 1.000 30.964 224 SER A N 1
ATOM 1788 C CA . SER A 1 224 ? -23.334 15.240 -12.715 1.000 33.714 224 SER A CA 1
ATOM 1789 C C . SER A 1 224 ? -22.371 14.295 -12.007 1.000 31.911 224 SER A C 1
ATOM 1790 O O . SER A 1 224 ? -21.308 14.743 -11.619 1.000 40.577 224 SER A O 1
ATOM 1793 N N . ARG A 1 225 ? -22.794 13.056 -11.775 1.000 31.281 225 ARG A N 1
ATOM 1794 C CA . ARG A 1 225 ? -22.069 12.112 -10.949 1.000 30.772 225 ARG A CA 1
ATOM 1795 C C . ARG A 1 225 ? -22.546 10.726 -11.335 1.000 30.931 225 ARG A C 1
ATOM 1796 O O . ARG A 1 225 ? -23.770 10.517 -11.394 1.000 29.630 225 ARG A O 1
ATOM 1804 N N . VAL A 1 226 ? -21.600 9.814 -11.606 1.000 28.456 226 VAL A N 1
ATOM 1805 C CA . VAL A 1 226 ? -21.943 8.407 -11.767 1.000 25.863 226 VAL A CA 1
ATOM 1806 C C . VAL A 1 226 ? -21.621 7.688 -10.466 1.000 25.348 226 VAL A C 1
ATOM 1807 O O . VAL A 1 226 ? -20.477 7.751 -10.013 1.000 27.976 226 VAL A O 1
ATOM 1811 N N . LEU A 1 227 ? -22.612 7.033 -9.882 1.000 24.671 227 LEU A N 1
ATOM 1812 C CA . LEU A 1 227 ? -22.420 6.097 -8.783 1.000 24.662 227 LEU A CA 1
ATOM 1813 C C . LEU A 1 227 ? -22.128 4.734 -9.396 1.000 24.673 227 LEU A C 1
ATOM 1814 O O . LEU A 1 227 ? -23.038 4.127 -9.956 1.000 25.015 227 LEU A O 1
ATOM 1819 N N . SER A 1 228 ? -20.873 4.310 -9.368 1.000 24.906 228 SER A N 1
ATOM 1820 C CA . SER A 1 228 ? -20.430 3.179 -10.158 1.000 24.887 228 SER A CA 1
ATOM 1821 C C . SER A 1 228 ? -20.565 1.871 -9.391 1.000 23.345 228 SER A C 1
ATOM 1822 O O . SER A 1 228 ? -20.640 1.850 -8.155 1.000 24.750 228 SER A O 1
ATOM 1825 N N . GLY A 1 229 ? -20.612 0.773 -10.148 1.000 23.359 229 GLY A N 1
ATOM 1826 C CA . GLY A 1 229 ? -20.671 -0.550 -9.551 1.000 22.803 229 GLY A CA 1
ATOM 1827 C C . GLY A 1 229 ? -19.396 -0.911 -8.798 1.000 22.778 229 GLY A C 1
ATOM 1828 O O . GLY A 1 229 ? -19.438 -1.765 -7.936 1.000 23.748 229 GLY A O 1
ATOM 1829 N N . HIS A 1 230 ? -18.273 -0.264 -9.170 1.000 23.132 230 HIS A N 1
ATOM 1830 C CA . HIS A 1 230 ? -17.011 -0.505 -8.515 1.000 22.622 230 HIS A CA 1
ATOM 1831 C C . HIS A 1 230 ? -16.215 0.782 -8.403 1.000 25.471 230 HIS A C 1
ATOM 1832 O O . HIS A 1 230 ? -16.206 1.582 -9.312 1.000 28.285 230 HIS A O 1
ATOM 1839 N N . GLY A 1 231 ? -15.573 0.970 -7.253 1.000 29.592 231 GLY A N 1
ATOM 1840 C CA . GLY A 1 231 ? -14.685 2.109 -7.115 1.000 29.872 231 GLY A CA 1
ATOM 1841 C C . GLY A 1 231 ? -15.392 3.437 -6.845 1.000 29.474 231 GLY A C 1
ATOM 1842 O O . GLY A 1 231 ? -16.556 3.474 -6.454 1.000 29.394 231 GLY A O 1
ATOM 1843 N N . GLU A 1 232 ? -14.656 4.538 -7.091 1.000 29.993 232 GLU A N 1
ATOM 1844 C CA . GLU A 1 232 ? -15.153 5.835 -6.678 1.000 29.509 232 GLU A CA 1
ATOM 1845 C C . GLU A 1 232 ? -16.092 6.403 -7.738 1.000 27.300 232 GLU A C 1
ATOM 1846 O O . GLU A 1 232 ? -16.127 5.955 -8.886 1.000 30.135 232 GLU A O 1
ATOM 1852 N N . ASP A 1 233 ? -16.863 7.414 -7.328 1.000 30.389 233 ASP A N 1
ATOM 1853 C CA . ASP A 1 233 ? -17.788 8.047 -8.252 1.000 28.043 233 ASP A CA 1
ATOM 1854 C C . ASP A 1 233 ? -16.989 8.622 -9.429 1.000 29.461 233 ASP A C 1
ATOM 1855 O O . ASP A 1 233 ? -15.862 9.092 -9.216 1.000 31.690 233 ASP A O 1
ATOM 1860 N N . VAL A 1 234 ? -17.664 8.746 -10.587 1.000 29.939 234 VAL A N 1
ATOM 1861 C CA . VAL A 1 234 ? -17.148 9.432 -11.759 1.000 30.285 234 VAL A CA 1
ATOM 1862 C C . VAL A 1 234 ? -17.820 10.809 -11.872 1.000 30.509 234 VAL A C 1
ATOM 1863 O O . VAL A 1 234 ? -19.025 10.902 -11.965 1.000 30.739 234 VAL A O 1
ATOM 1867 N N . LEU A 1 235 ? -17.020 11.874 -11.750 1.000 32.957 235 LEU A N 1
ATOM 1868 C CA . LEU A 1 235 ? -17.547 13.238 -11.839 1.000 35.024 235 LEU A CA 1
ATOM 1869 C C . LEU A 1 235 ? -17.333 13.830 -13.233 1.000 33.575 235 LEU A C 1
ATOM 1870 O O . LEU A 1 235 ? -18.040 14.748 -13.613 1.000 41.913 235 LEU A O 1
ATOM 1875 N N . ASP A 1 236 ? -16.363 13.333 -14.002 1.000 34.187 236 ASP A N 1
ATOM 1876 C CA . ASP A 1 236 ? -16.100 13.867 -15.334 1.000 35.838 236 ASP A CA 1
ATOM 1877 C C . ASP A 1 236 ? -16.277 12.768 -16.373 1.000 31.640 236 ASP A C 1
ATOM 1878 O O . ASP A 1 236 ? -15.307 12.167 -16.813 1.000 33.922 236 ASP A O 1
ATOM 1883 N N . VAL A 1 237 ? -17.535 12.555 -16.784 1.000 33.612 237 VAL A N 1
ATOM 1884 C CA . VAL A 1 237 ? -17.880 11.480 -17.694 1.000 31.350 237 VAL A CA 1
ATOM 1885 C C . VAL A 1 237 ? -17.269 11.744 -19.066 1.000 31.724 237 VAL A C 1
ATOM 1886 O O . VAL A 1 237 ? -16.743 10.835 -19.691 1.000 34.886 237 VAL A O 1
ATOM 1890 N N . VAL A 1 238 ? -17.384 12.982 -19.558 1.000 33.638 238 VAL A N 1
ATOM 1891 C CA . VAL A 1 238 ? -16.847 13.296 -20.875 1.000 34.994 238 VAL A CA 1
ATOM 1892 C C . VAL A 1 238 ? -15.351 12.980 -20.932 1.000 35.009 238 VAL A C 1
ATOM 1893 O O . VAL A 1 238 ? -14.874 12.317 -21.866 1.000 36.883 238 VAL A O 1
ATOM 1897 N N . GLY A 1 239 ? -14.617 13.439 -19.909 1.000 35.863 239 GLY A N 1
ATOM 1898 C CA . GLY A 1 239 ? -13.180 13.204 -19.830 1.000 39.285 239 GLY A CA 1
ATOM 1899 C C . GLY A 1 239 ? -12.825 11.718 -19.811 1.000 35.834 239 GLY A C 1
ATOM 1900 O O . GLY A 1 239 ? -11.912 11.289 -20.522 1.000 39.811 239 GLY A O 1
ATOM 1901 N N . LEU A 1 240 ? -13.575 10.949 -18.996 1.000 38.157 240 LEU A N 1
ATOM 1902 C CA . LEU A 1 240 ? -13.291 9.537 -18.821 1.000 38.146 240 LEU A CA 1
ATOM 1903 C C . LEU A 1 240 ? -13.596 8.798 -20.120 1.000 32.185 240 LEU A C 1
ATOM 1904 O O . LEU A 1 240 ? -12.805 7.967 -20.575 1.000 36.196 240 LEU A O 1
ATOM 1909 N N . VAL A 1 241 ? -14.725 9.142 -20.744 1.000 33.026 241 VAL A N 1
ATOM 1910 C CA . VAL A 1 241 ? -15.096 8.501 -21.991 1.000 31.979 241 VAL A CA 1
ATOM 1911 C C . VAL A 1 241 ? -14.021 8.764 -23.048 1.000 33.159 241 VAL A C 1
ATOM 1912 O O . VAL A 1 241 ? -13.644 7.874 -23.782 1.000 36.610 241 VAL A O 1
ATOM 1916 N N . ASN A 1 242 ? -13.609 10.014 -23.195 1.000 35.445 242 ASN A N 1
ATOM 1917 C CA . ASN A 1 242 ? -12.600 10.347 -24.198 1.000 35.808 242 ASN A CA 1
ATOM 1918 C C . ASN A 1 242 ? -11.335 9.516 -24.002 1.000 36.707 242 ASN A C 1
ATOM 1919 O O . ASN A 1 242 ? -10.766 9.001 -24.978 1.000 40.957 242 ASN A O 1
ATOM 1924 N N . GLU A 1 243 ? -10.908 9.407 -22.735 1.000 37.274 243 GLU A N 1
ATOM 1925 C CA . GLU A 1 243 ? -9.714 8.653 -22.377 1.000 40.905 243 GLU A CA 1
ATOM 1926 C C . GLU A 1 243 ? -9.872 7.173 -22.747 1.000 40.229 243 GLU A C 1
ATOM 1927 O O . GLU A 1 243 ? -8.949 6.555 -23.271 1.000 41.406 243 GLU A O 1
ATOM 1933 N N . ARG A 1 244 ? -11.046 6.615 -22.435 1.000 36.652 244 ARG A N 1
ATOM 1934 C CA . ARG A 1 244 ? -11.291 5.206 -22.660 1.000 39.260 244 ARG A CA 1
ATOM 1935 C C . ARG A 1 244 ? -11.348 4.891 -24.157 1.000 34.230 244 ARG A C 1
ATOM 1936 O O . ARG A 1 244 ? -10.821 3.852 -24.582 1.000 35.741 244 ARG A O 1
ATOM 1944 N N . LEU A 1 245 ? -12.019 5.764 -24.925 1.000 33.973 245 LEU A N 1
ATOM 1945 C CA . LEU A 1 245 ? -12.098 5.603 -26.375 1.000 34.015 245 LEU A CA 1
ATOM 1946 C C . LEU A 1 245 ? -10.694 5.682 -26.983 1.000 35.308 245 LEU A C 1
ATOM 1947 O O . LEU A 1 245 ? -10.362 4.911 -27.882 1.000 38.961 245 LEU A O 1
ATOM 1952 N N . GLN A 1 246 ? -9.855 6.607 -26.478 1.000 35.714 246 GLN A N 1
ATOM 1953 C CA . GLN A 1 246 ? -8.484 6.744 -26.980 1.000 38.708 246 GLN A CA 1
ATOM 1954 C C . GLN A 1 246 ? -7.694 5.455 -26.712 1.000 40.123 246 GLN A C 1
ATOM 1955 O O . GLN A 1 246 ? -6.978 4.944 -27.601 1.000 42.328 246 GLN A O 1
ATOM 1957 N N . LYS A 1 247 ? -7.854 4.919 -25.490 1.000 37.896 247 LYS A N 1
ATOM 1958 C CA . LYS A 1 247 ? -7.125 3.727 -25.079 1.000 38.257 247 LYS A CA 1
ATOM 1959 C C . LYS A 1 247 ? -7.558 2.533 -25.924 1.000 38.333 247 LYS A C 1
ATOM 1960 O O . LYS A 1 247 ? -6.740 1.696 -26.300 1.000 39.809 247 LYS A O 1
ATOM 1962 N N . GLN A 1 248 ? -8.860 2.440 -26.194 1.000 36.532 248 GLN A N 1
ATOM 1963 C CA . GLN A 1 248 ? -9.397 1.333 -26.967 1.000 37.095 248 GLN A CA 1
ATOM 1964 C C . GLN A 1 248 ? -8.822 1.356 -28.382 1.000 35.802 248 GLN A C 1
ATOM 1965 O O . GLN A 1 248 ? -8.442 0.330 -28.925 1.000 39.715 248 GLN A O 1
ATOM 1971 N N . GLU A 1 249 ? -8.749 2.542 -28.962 1.000 38.241 249 GLU A N 1
ATOM 1972 C CA . GLU A 1 249 ? -8.203 2.696 -30.297 1.000 38.630 249 GLU A CA 1
ATOM 1973 C C . GLU A 1 249 ? -6.739 2.266 -30.326 1.000 35.629 249 GLU A C 1
ATOM 1974 O O . GLU A 1 249 ? -6.319 1.531 -31.222 1.000 39.183 249 GLU A O 1
ATOM 1980 N N . ALA A 1 250 ? -5.954 2.723 -29.339 1.000 37.095 250 ALA A N 1
ATOM 1981 C CA . ALA A 1 250 ? -4.548 2.334 -29.269 1.000 38.343 250 ALA A CA 1
ATOM 1982 C C . ALA A 1 250 ? -4.405 0.821 -29.175 1.000 38.682 250 ALA A C 1
ATOM 1983 O O . ALA A 1 250 ? -3.564 0.245 -29.850 1.000 39.313 250 ALA A O 1
ATOM 1985 N N . ARG A 1 251 ? -5.236 0.179 -28.343 1.000 38.391 251 ARG A N 1
ATOM 1986 C CA . ARG A 1 251 ? -5.130 -1.254 -28.160 1.000 41.255 251 ARG A CA 1
ATOM 1987 C C . ARG A 1 251 ? -5.458 -1.990 -29.453 1.000 36.899 251 ARG A C 1
ATOM 1988 O O . ARG A 1 251 ? -4.841 -3.005 -29.788 1.000 42.096 251 ARG A O 1
ATOM 1996 N N . ALA A 1 252 ? -6.460 -1.495 -30.166 1.000 39.940 252 ALA A N 1
ATOM 1997 C CA . ALA A 1 252 ? -6.870 -2.126 -31.398 1.000 42.593 252 ALA A CA 1
ATOM 1998 C C . ALA A 1 252 ? -5.694 -2.077 -32.354 1.000 39.543 252 ALA A C 1
ATOM 1999 O O . ALA A 1 252 ? -5.381 -3.082 -32.980 1.000 44.554 252 ALA A O 1
ATOM 2001 N N . PHE A 1 253 ? -5.038 -0.907 -32.446 1.000 41.107 253 PHE A N 1
ATOM 2002 C CA . PHE A 1 253 ? -3.874 -0.770 -33.306 1.000 41.621 253 PHE A CA 1
ATOM 2003 C C . PHE A 1 253 ? -2.757 -1.709 -32.854 1.000 44.476 253 PHE A C 1
ATOM 2004 O O . PHE A 1 253 ? -2.073 -2.282 -33.693 1.000 46.175 253 PHE A O 1
ATOM 2012 N N . LYS A 1 254 ? -2.558 -1.846 -31.537 1.000 44.391 254 LYS A N 1
ATOM 2013 C CA . LYS A 1 254 ? -1.509 -2.719 -31.035 1.000 41.849 254 LYS A CA 1
ATOM 2014 C C . LYS A 1 254 ? -1.770 -4.144 -31.511 1.000 43.489 254 LYS A C 1
ATOM 2015 O O . LYS A 1 254 ? -0.857 -4.782 -32.001 1.000 45.665 254 LYS A O 1
ATOM 2021 N N . VAL A 1 255 ? -3.014 -4.619 -31.358 1.000 41.390 255 VAL A N 1
ATOM 2022 C CA . VAL A 1 255 ? -3.403 -5.935 -31.831 1.000 41.306 255 VAL A CA 1
ATOM 2023 C C . VAL A 1 255 ? -3.153 -6.050 -33.331 1.000 44.990 255 VAL A C 1
ATOM 2024 O O . VAL A 1 255 ? -2.592 -7.045 -33.795 1.000 44.211 255 VAL A O 1
ATOM 2028 N N . LEU A 1 256 ? -3.591 -5.040 -34.097 1.000 47.583 256 LEU A N 1
ATOM 2029 C CA . LEU A 1 256 ? -3.417 -5.107 -35.540 1.000 48.435 256 LEU A CA 1
ATOM 2030 C C . LEU A 1 256 ? -1.933 -5.267 -35.894 1.000 51.868 256 LEU A C 1
ATOM 2031 O O . LEU A 1 256 ? -1.581 -6.150 -36.694 1.000 51.945 256 LEU A O 1
ATOM 2036 N N . ASN A 1 257 ? -1.064 -4.496 -35.215 1.000 50.167 257 ASN A N 1
ATOM 2037 C CA . ASN A 1 257 ? 0.375 -4.518 -35.471 1.000 48.420 257 ASN A CA 1
ATOM 2038 C C . ASN A 1 257 ? 1.004 -5.831 -34.994 1.000 52.186 257 ASN A C 1
ATOM 2039 O O . ASN A 1 257 ? 1.955 -6.307 -35.614 1.000 54.956 257 ASN A O 1
ATOM 2044 N N . LEU A 1 258 ? 0.465 -6.436 -33.923 1.000 51.806 258 LEU A N 1
ATOM 2045 C CA . LEU A 1 258 ? 0.980 -7.715 -33.449 1.000 54.074 258 LEU A CA 1
ATOM 2046 C C . LEU A 1 258 ? 0.786 -8.780 -34.521 1.000 56.038 258 LEU A C 1
ATOM 2047 O O . LEU A 1 258 ? 1.687 -9.581 -34.772 1.000 54.734 258 LEU A O 1
ATOM 2052 N N . LEU A 1 259 ? -0.422 -8.793 -35.092 1.000 46.670 259 LEU A N 1
ATOM 2053 C CA . LEU A 1 259 ? -0.834 -9.751 -36.105 1.000 50.437 259 LEU A CA 1
ATOM 2054 C C . LEU A 1 259 ? -0.044 -9.604 -37.400 1.000 51.624 259 LEU A C 1
ATOM 2055 O O . LEU A 1 259 ? 0.265 -10.598 -38.044 1.000 50.648 259 LEU A O 1
ATOM 2060 N N . LYS A 1 260 ? 0.207 -8.364 -37.817 1.000 54.797 260 LYS A N 1
ATOM 2061 C CA . LYS A 1 260 ? 1.068 -8.106 -38.963 1.000 61.965 260 LYS A CA 1
ATOM 2062 C C . LYS A 1 260 ? 2.403 -8.837 -38.801 1.000 70.349 260 LYS A C 1
ATOM 2063 O O . LYS A 1 260 ? 2.860 -9.455 -39.756 1.000 70.746 260 LYS A O 1
ATOM 2069 N N . ALA A 1 261 ? 2.999 -8.808 -37.595 1.000 69.816 261 ALA A N 1
ATOM 2070 C CA . ALA A 1 261 ? 4.285 -9.464 -37.366 1.000 67.512 261 ALA A CA 1
ATOM 2071 C C . ALA A 1 261 ? 4.124 -10.985 -37.370 1.000 68.236 261 ALA A C 1
ATOM 2072 O O . ALA A 1 261 ? 4.845 -11.687 -38.073 1.000 70.664 261 ALA A O 1
ATOM 2074 N N . GLN A 1 262 ? 3.192 -11.508 -36.568 1.000 67.435 262 GLN A N 1
ATOM 2075 C CA . GLN A 1 262 ? 2.991 -12.951 -36.508 1.000 62.380 262 GLN A CA 1
ATOM 2076 C C . GLN A 1 262 ? 1.499 -13.263 -36.497 1.000 58.130 262 GLN A C 1
ATOM 2077 O O . GLN A 1 262 ? 0.831 -12.834 -35.570 1.000 52.524 262 GLN A O 1
ATOM 2079 N N . PRO A 1 263 ? 0.908 -14.008 -37.471 1.000 60.522 263 PRO A N 1
ATOM 2080 C CA . PRO A 1 263 ? -0.496 -14.423 -37.349 1.000 62.007 263 PRO A CA 1
ATOM 2081 C C . PRO A 1 263 ? -0.659 -15.333 -36.127 1.000 61.727 263 PRO A C 1
ATOM 2082 O O . PRO A 1 263 ? 0.240 -16.128 -35.829 1.000 67.196 263 PRO A O 1
ATOM 2086 N N . MET A 1 264 ? -1.774 -15.186 -35.394 1.000 55.140 264 MET A N 1
ATOM 2087 C CA . MET A 1 264 ? -1.857 -15.806 -34.082 1.000 52.242 264 MET A CA 1
ATOM 2088 C C . MET A 1 264 ? -3.269 -16.270 -33.761 1.000 48.657 264 MET A C 1
ATOM 2089 O O . MET A 1 264 ? -4.246 -15.737 -34.290 1.000 47.074 264 MET A O 1
ATOM 2094 N N . THR A 1 265 ? -3.359 -17.208 -32.814 1.000 40.995 265 THR A N 1
ATOM 2095 C CA . THR A 1 265 ? -4.658 -17.497 -32.200 1.000 40.097 265 THR A CA 1
ATOM 2096 C C . THR A 1 265 ? -5.043 -16.359 -31.247 1.000 40.976 265 THR A C 1
ATOM 2097 O O . THR A 1 265 ? -4.209 -15.525 -30.872 1.000 39.197 265 THR A O 1
ATOM 2101 N N . ALA A 1 266 ? -6.301 -16.371 -30.781 1.000 35.536 266 ALA A N 1
ATOM 2102 C CA . ALA A 1 266 ? -6.729 -15.406 -29.788 1.000 33.042 266 ALA A CA 1
ATOM 2103 C C . ALA A 1 266 ? -5.892 -15.530 -28.521 1.000 34.077 266 ALA A C 1
ATOM 2104 O O . ALA A 1 266 ? -5.527 -14.508 -27.933 1.000 36.130 266 ALA A O 1
ATOM 2106 N N . PHE A 1 267 ? -5.616 -16.785 -28.108 1.000 33.804 267 PHE A N 1
ATOM 2107 C CA . PHE A 1 267 ? -4.876 -17.022 -26.883 1.000 33.432 267 PHE A CA 1
ATOM 2108 C C . PHE A 1 267 ? -3.485 -16.422 -27.033 1.000 33.155 267 PHE A C 1
ATOM 2109 O O . PHE A 1 267 ? -2.983 -15.821 -26.100 1.000 39.636 267 PHE A O 1
ATOM 2117 N N . GLU A 1 268 ? -2.882 -16.630 -28.197 1.000 34.688 268 GLU A N 1
ATOM 2118 C CA . GLU A 1 268 ? -1.541 -16.114 -28.442 1.000 37.681 268 GLU A CA 1
ATOM 2119 C C . GLU A 1 268 ? -1.483 -14.592 -28.370 1.000 38.886 268 GLU A C 1
ATOM 2120 O O . GLU A 1 268 ? -0.552 -14.031 -27.814 1.000 44.385 268 GLU A O 1
ATOM 2126 N N . VAL A 1 269 ? -2.497 -13.921 -28.914 1.000 40.800 269 VAL A N 1
ATOM 2127 C CA . VAL A 1 269 ? -2.579 -12.467 -28.842 1.000 37.193 269 VAL A CA 1
ATOM 2128 C C . VAL A 1 269 ? -2.716 -12.087 -27.376 1.000 37.468 269 VAL A C 1
ATOM 2129 O O . VAL A 1 269 ? -2.100 -11.127 -26.928 1.000 37.879 269 VAL A O 1
ATOM 2133 N N . CYS A 1 270 ? -3.577 -12.823 -26.657 1.000 35.192 270 CYS A N 1
ATOM 2134 C CA . CYS A 1 270 ? -3.860 -12.577 -25.243 1.000 37.272 270 CYS A CA 1
ATOM 2135 C C . CYS A 1 270 ? -2.550 -12.567 -24.442 1.000 34.056 270 CYS A C 1
ATOM 2136 O O . CYS A 1 270 ? -2.297 -11.680 -23.626 1.000 40.333 270 CYS A O 1
ATOM 2139 N N . VAL A 1 271 ? -1.685 -13.557 -24.697 1.000 38.559 271 VAL A N 1
ATOM 2140 C CA . VAL A 1 271 ? -0.416 -13.678 -23.988 1.000 39.521 271 VAL A CA 1
ATOM 2141 C C . VAL A 1 271 ? 0.502 -12.505 -24.315 1.000 39.830 271 VAL A C 1
ATOM 2142 O O . VAL A 1 271 ? 1.272 -12.054 -23.454 1.000 43.163 271 VAL A O 1
ATOM 2146 N N . LYS A 1 272 ? 0.452 -12.024 -25.568 1.000 40.019 272 LYS A N 1
ATOM 2147 C CA . LYS A 1 272 ? 1.231 -10.847 -25.948 1.000 42.858 272 LYS A CA 1
ATOM 2148 C C . LYS A 1 272 ? 0.688 -9.588 -25.282 1.000 41.884 272 LYS A C 1
ATOM 2149 O O . LYS A 1 272 ? 1.507 -8.772 -24.825 1.000 42.911 272 LYS A O 1
ATOM 2154 N N . LEU A 1 273 ? -0.658 -9.438 -25.250 1.000 45.044 273 LEU A N 1
ATOM 2155 C CA . LEU A 1 273 ? -1.278 -8.225 -24.727 1.000 44.075 273 LEU A CA 1
ATOM 2156 C C . LEU A 1 273 ? -1.157 -8.181 -23.210 1.000 48.182 273 LEU A C 1
ATOM 2157 O O . LEU A 1 273 ? -0.965 -7.101 -22.636 1.000 52.228 273 LEU A O 1
ATOM 2162 N N . PHE A 1 274 ? -1.352 -9.353 -22.583 1.000 40.031 274 PHE A N 1
ATOM 2163 C CA . PHE A 1 274 ? -1.381 -9.449 -21.134 1.000 45.244 274 PHE A CA 1
ATOM 2164 C C . PHE A 1 274 ? -0.325 -10.446 -20.660 1.000 49.926 274 PHE A C 1
ATOM 2165 O O . PHE A 1 274 ? -0.656 -11.544 -20.199 1.000 48.974 274 PHE A O 1
ATOM 2173 N N . PRO A 1 275 ? 0.980 -10.098 -20.708 1.000 46.022 275 PRO A N 1
ATOM 2174 C CA . PRO A 1 275 ? 2.027 -11.087 -20.416 1.000 50.190 275 PRO A CA 1
ATOM 2175 C C . PRO A 1 275 ? 2.062 -11.564 -18.966 1.000 51.780 275 PRO A C 1
ATOM 2176 O O . PRO A 1 275 ? 2.649 -12.612 -18.668 1.000 48.910 275 PRO A O 1
ATOM 2180 N N . THR A 1 276 ? 1.434 -10.787 -18.075 1.000 52.248 276 THR A N 1
ATOM 2181 C CA . THR A 1 276 ? 1.427 -11.052 -16.646 1.000 60.524 276 THR A CA 1
ATOM 2182 C C . THR A 1 276 ? 0.056 -11.565 -16.201 1.000 65.184 276 THR A C 1
ATOM 2183 O O . THR A 1 276 ? -0.024 -12.502 -15.419 1.000 71.725 276 THR A O 1
ATOM 2187 N N . LEU A 1 277 ? -1.026 -10.967 -16.713 1.000 63.202 277 LEU A N 1
ATOM 2188 C CA . LEU A 1 277 ? -2.364 -11.211 -16.196 1.000 67.241 277 LEU A CA 1
ATOM 2189 C C . LEU A 1 277 ? -2.994 -12.490 -16.758 1.000 63.993 277 LEU A C 1
ATOM 2190 O O . LEU A 1 277 ? -3.940 -12.990 -16.160 1.000 74.657 277 LEU A O 1
ATOM 2195 N N . TYR A 1 278 ? -2.471 -13.043 -17.866 1.000 59.036 278 TYR A N 1
ATOM 2196 C CA . TYR A 1 278 ? -3.168 -14.115 -18.571 1.000 55.254 278 TYR A CA 1
ATOM 2197 C C . TYR A 1 278 ? -3.299 -15.382 -17.716 1.000 57.179 278 TYR A C 1
ATOM 2198 O O . TYR A 1 278 ? -4.213 -16.168 -17.947 1.000 58.308 278 TYR A O 1
ATOM 2207 N N . GLU A 1 279 ? -2.386 -15.610 -16.768 1.000 58.325 279 GLU A N 1
ATOM 2208 C CA . GLU A 1 279 ? -2.477 -16.779 -15.903 1.000 59.877 279 GLU A CA 1
ATOM 2209 C C . GLU A 1 279 ? -3.466 -16.544 -14.757 1.000 66.290 279 GLU A C 1
ATOM 2210 O O . GLU A 1 279 ? -4.277 -17.419 -14.456 1.000 71.277 279 GLU A O 1
ATOM 2211 N N . LYS A 1 280 ? -3.399 -15.354 -14.138 1.000 74.055 280 LYS A N 1
ATOM 2212 C CA . LYS A 1 280 ? -4.232 -14.994 -12.996 1.000 73.655 280 LYS A CA 1
ATOM 2213 C C . LYS A 1 280 ? -5.686 -14.716 -13.394 1.000 70.402 280 LYS A C 1
ATOM 2214 O O . LYS A 1 280 ? -6.598 -15.109 -12.656 1.000 64.217 280 LYS A O 1
ATOM 2216 N N . GLN A 1 281 ? -5.888 -14.005 -14.523 1.000 72.041 281 GLN A N 1
ATOM 2217 C CA . GLN A 1 281 ? -7.204 -13.604 -15.020 1.000 67.266 281 GLN A CA 1
ATOM 2218 C C . GLN A 1 281 ? -7.294 -13.854 -16.534 1.000 70.506 281 GLN A C 1
ATOM 2219 O O . GLN A 1 281 ? -6.293 -14.110 -17.193 1.000 83.526 281 GLN A O 1
ATOM 2225 N N . LEU A 1 282 ? -8.505 -13.756 -17.086 1.000 76.172 282 LEU A N 1
ATOM 2226 C CA . LEU A 1 282 ? -8.756 -14.085 -18.484 1.000 72.980 282 LEU A CA 1
ATOM 2227 C C . LEU A 1 282 ? -9.847 -13.162 -19.024 1.000 68.313 282 LEU A C 1
ATOM 2228 O O . LEU A 1 282 ? -11.042 -13.409 -18.828 1.000 70.039 282 LEU A O 1
ATOM 2233 N N . PRO A 1 283 ? -9.423 -12.051 -19.685 1.000 49.104 283 PRO A N 1
ATOM 2234 C CA . PRO A 1 283 ? -10.270 -11.231 -20.565 1.000 47.382 283 PRO A CA 1
ATOM 2235 C C . PRO A 1 283 ? -9.829 -10.882 -22.002 1.000 54.697 283 PRO A C 1
ATOM 2236 O O . PRO A 1 283 ? -8.611 -11.167 -22.484 1.000 48.269 283 PRO A O 1
ATOM 2240 N N . LEU A 1 284 ? -10.876 -10.189 -22.558 1.000 54.007 284 LEU A N 1
ATOM 2241 C CA . LEU A 1 284 ? -10.822 -9.235 -23.626 1.000 50.497 284 LEU A CA 1
ATOM 2242 C C . LEU A 1 284 ? -10.117 -10.030 -24.719 1.000 58.780 284 LEU A C 1
ATOM 2243 O O . LEU A 1 284 ? -10.309 -11.269 -24.874 1.000 62.823 284 LEU A O 1
ATOM 2248 N N . THR A 1 285 ? -9.286 -9.309 -25.436 1.000 43.638 285 THR A N 1
ATOM 2249 C CA . THR A 1 285 ? -8.547 -9.819 -26.579 1.000 34.540 285 THR A CA 1
ATOM 2250 C C . THR A 1 285 ? -9.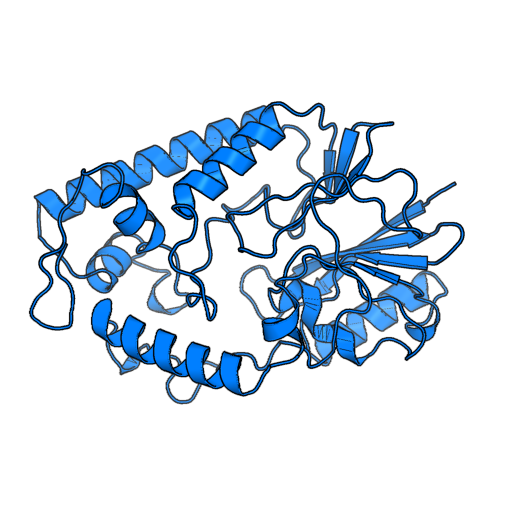504 -10.180 -27.719 1.000 32.963 285 THR A C 1
ATOM 2251 O O . THR A 1 285 ? -9.410 -9.611 -28.797 1.000 35.508 285 THR A O 1
ATOM 2255 N N . ILE A 1 286 ? -10.447 -11.107 -27.460 1.000 34.787 286 ILE A N 1
ATOM 2256 C CA . ILE A 1 286 ? -11.440 -11.520 -28.431 1.000 34.097 286 ILE A CA 1
ATOM 2257 C C . ILE A 1 286 ? -12.312 -10.315 -28.781 1.000 34.845 286 ILE A C 1
ATOM 2258 O O . ILE A 1 286 ? -12.632 -10.114 -29.957 1.000 37.564 286 ILE A O 1
ATOM 2262 N N . SER A 1 287 ? -12.680 -9.498 -27.770 1.000 32.332 287 SER A N 1
ATOM 2263 C CA . SER A 1 287 ? -13.429 -8.289 -28.068 1.000 34.585 287 SER A CA 1
ATOM 2264 C C . SER A 1 287 ? -12.728 -7.419 -29.106 1.000 34.621 287 SER A C 1
ATOM 2265 O O . SER A 1 287 ? -13.396 -6.880 -29.992 1.000 36.560 287 SER A O 1
ATOM 2266 N N . GLU A 1 288 ? -11.400 -7.243 -28.941 1.000 35.787 288 GLU A N 1
ATOM 2267 C CA . GLU A 1 288 ? -10.620 -6.413 -29.856 1.000 34.370 288 GLU A CA 1
ATOM 2268 C C . GLU A 1 288 ? -10.520 -7.070 -31.235 1.000 36.352 288 GLU A C 1
ATOM 2269 O O . GLU A 1 288 ? -10.790 -6.422 -32.245 1.000 37.940 288 GLU A O 1
ATOM 2275 N N . ASN A 1 289 ? -10.253 -8.388 -31.247 1.000 33.879 289 ASN A N 1
ATOM 2276 C CA . ASN A 1 289 ? -10.157 -9.116 -32.502 1.000 33.284 289 ASN A CA 1
ATOM 2277 C C . ASN A 1 289 ? -11.479 -9.053 -33.258 1.000 34.379 289 ASN A C 1
ATOM 2278 O O . ASN A 1 289 ? -11.475 -8.802 -34.455 1.000 39.204 289 ASN A O 1
ATOM 2283 N N . VAL A 1 290 ? -12.599 -9.215 -32.533 1.000 39.755 290 VAL A N 1
ATOM 2284 C CA . VAL A 1 290 ? -13.915 -9.237 -33.146 1.000 37.471 290 VAL A CA 1
ATOM 2285 C C . VAL A 1 290 ? -14.290 -7.854 -33.698 1.000 41.906 290 VAL A C 1
ATOM 2286 O O . VAL A 1 290 ? -14.952 -7.745 -34.742 1.000 43.276 290 VAL A O 1
ATOM 2290 N N . GLY A 1 291 ? -13.866 -6.803 -32.993 1.000 35.189 291 GLY A N 1
ATOM 2291 C CA . GLY A 1 291 ? -14.029 -5.407 -33.377 1.000 38.099 291 GLY A CA 1
ATOM 2292 C C . GLY A 1 291 ? -13.301 -5.130 -34.694 1.000 40.750 291 GLY A C 1
ATOM 2293 O O . GLY A 1 291 ? -13.856 -4.531 -35.610 1.000 47.308 291 GLY A O 1
ATOM 2294 N N . GLN A 1 292 ? -12.068 -5.635 -34.794 1.000 44.135 292 GLN A N 1
ATOM 2295 C CA . GLN A 1 292 ? -11.245 -5.502 -35.991 1.000 47.195 292 GLN A CA 1
ATOM 2296 C C . GLN A 1 292 ? -11.747 -6.376 -37.140 1.000 51.014 292 GLN A C 1
ATOM 2297 O O . GLN A 1 292 ? -11.645 -5.948 -38.288 1.000 61.346 292 GLN A O 1
ATOM 2303 N N . LEU A 1 293 ? -12.300 -7.567 -36.845 1.000 52.893 293 LEU A N 1
ATOM 2304 C CA . LEU A 1 293 ? -12.850 -8.439 -37.877 1.000 52.920 293 LEU A CA 1
ATOM 2305 C C . LEU A 1 293 ? -14.111 -7.812 -38.478 1.000 59.040 293 LEU A C 1
ATOM 2306 O O . LEU A 1 293 ? -14.238 -7.792 -39.694 1.000 65.421 293 LEU A O 1
ATOM 2308 N N . ASP A 1 294 ? -15.046 -7.318 -37.644 1.000 56.510 294 ASP A N 1
ATOM 2309 C CA . ASP A 1 294 ? -16.011 -6.315 -38.072 1.000 62.232 294 ASP A CA 1
ATOM 2310 C C . ASP A 1 294 ? -15.118 -5.212 -38.643 1.000 64.470 294 ASP A C 1
ATOM 2311 O O . ASP A 1 294 ? -13.902 -5.365 -38.629 1.000 83.180 294 ASP A O 1
ATOM 2316 N N . PHE A 1 295 ? -15.642 -4.131 -39.201 1.000 66.515 295 PHE A N 1
ATOM 2317 C CA . PHE A 1 295 ? -14.733 -3.061 -39.591 1.000 70.613 295 PHE A CA 1
ATOM 2318 C C . PHE A 1 295 ? -13.671 -3.563 -40.583 1.000 71.580 295 PHE A C 1
ATOM 2319 O O . PHE A 1 295 ? -12.791 -2.797 -40.967 1.000 70.748 295 PHE A O 1
ATOM 2327 N N . LEU A 1 296 ? -13.721 -4.853 -40.963 1.000 70.015 296 LEU A N 1
ATOM 2328 C CA . LEU A 1 296 ? -12.963 -5.410 -42.078 1.000 69.702 296 LEU A CA 1
ATOM 2329 C C . LEU A 1 296 ? -11.466 -5.067 -42.027 1.000 74.775 296 LEU A C 1
ATOM 2330 O O . LEU A 1 296 ? -10.862 -4.808 -43.069 1.000 81.920 296 LEU A O 1
ATOM 2335 N N . ALA A 1 297 ? -10.858 -5.097 -40.830 1.000 65.614 297 ALA A N 1
ATOM 2336 C CA . ALA A 1 297 ? -9.454 -4.751 -40.633 1.000 63.906 297 ALA A CA 1
ATOM 2337 C C . ALA A 1 297 ? -8.573 -5.994 -40.475 1.000 64.130 297 ALA A C 1
ATOM 2338 O O . ALA A 1 297 ? -7.344 -5.929 -40.547 1.000 65.023 297 ALA A O 1
ATOM 2340 N N . TYR A 1 298 ? -9.190 -7.128 -40.137 1.000 68.611 298 TYR A N 1
ATOM 2341 C CA . TYR A 1 298 ? -8.427 -8.343 -39.903 1.000 67.824 298 TYR A CA 1
ATOM 2342 C C . TYR A 1 298 ? -9.269 -9.515 -40.389 1.000 67.829 298 TYR A C 1
ATOM 2343 O O . TYR A 1 298 ? -10.497 -9.448 -40.335 1.000 68.078 298 TYR A O 1
ATOM 2344 N N . ASN A 1 299 ? -8.590 -10.563 -40.876 1.000 70.057 299 ASN A N 1
ATOM 2345 C CA . ASN A 1 299 ? -9.247 -11.749 -41.396 1.000 75.863 299 ASN A CA 1
ATOM 2346 C C . ASN A 1 299 ? -8.988 -12.907 -40.434 1.000 74.744 299 ASN A C 1
ATOM 2347 O O . ASN A 1 299 ? -7.958 -12.942 -39.756 1.000 74.928 299 ASN A O 1
ATOM 2352 N N . GLN A 1 300 ? -9.928 -13.856 -40.384 1.000 76.097 300 GLN A N 1
ATOM 2353 C CA . GLN A 1 300 ? -9.727 -15.083 -39.622 1.000 73.185 300 GLN A CA 1
ATOM 2354 C C . GLN A 1 300 ? -9.477 -16.242 -40.584 1.000 76.569 300 GLN A C 1
ATOM 2355 O O . GLN A 1 300 ? -10.299 -16.544 -41.447 1.000 81.561 300 GLN A O 1
ATOM 2361 N N . GLN A 1 301 ? -8.323 -16.888 -40.403 1.000 73.342 301 GLN A N 1
ATOM 2362 C CA . GLN A 1 301 ? -8.012 -18.156 -41.039 1.000 74.633 301 GLN A CA 1
ATOM 2363 C C . GLN A 1 301 ? -8.727 -19.247 -40.252 1.000 76.138 301 GLN A C 1
ATOM 2364 O O . GLN A 1 301 ? -8.139 -19.905 -39.386 1.000 75.411 301 GLN A O 1
ATOM 2366 N N . VAL A 1 302 ? -10.032 -19.367 -40.518 1.000 81.734 302 VAL A N 1
ATOM 2367 C CA . VAL A 1 302 ? -10.823 -20.456 -39.975 1.000 72.267 302 VAL A CA 1
ATOM 2368 C C . VAL A 1 302 ? -10.496 -21.696 -40.810 1.000 77.371 302 VAL A C 1
ATOM 2369 O O . VAL A 1 302 ? -10.145 -21.580 -41.989 1.000 86.286 302 VAL A O 1
ATOM 2373 N N . MET A 1 303 ? -10.583 -22.882 -40.199 1.000 73.333 303 MET A N 1
ATOM 2374 C CA . MET A 1 303 ? -10.194 -24.105 -40.884 1.000 81.262 303 MET A CA 1
ATOM 2375 C C . MET A 1 303 ? -9.801 -25.181 -39.879 1.000 81.809 303 MET A C 1
ATOM 2376 O O . MET A 1 303 ? -10.357 -26.277 -39.916 1.000 89.683 303 MET A O 1
ATOM 2378 N N . ILE A 1 304 ? -8.807 -24.868 -39.029 1.000 69.231 304 ILE A N 1
ATOM 2379 C CA . ILE A 1 304 ? -8.192 -25.863 -38.162 1.000 71.052 304 ILE A CA 1
ATOM 2380 C C . ILE A 1 304 ? -9.206 -26.286 -37.107 1.000 73.529 304 ILE A C 1
ATOM 2381 O O . ILE A 1 304 ? -9.569 -27.459 -37.012 1.000 90.460 304 ILE A O 1
ATOM 2383 N N . ASP A 1 305 ? -9.669 -25.280 -36.367 1.000 55.205 305 ASP A N 1
ATOM 2384 C CA . ASP A 1 305 ? -10.483 -25.399 -35.158 1.000 57.006 305 ASP A CA 1
ATOM 2385 C C . ASP A 1 305 ? -10.012 -24.294 -34.234 1.000 42.729 305 ASP A C 1
ATOM 2386 O O . ASP A 1 305 ? -10.826 -23.515 -33.714 1.000 47.648 305 ASP A O 1
ATOM 2391 N N . LYS A 1 306 ? -8.689 -24.236 -34.074 1.000 46.161 306 LYS A N 1
ATOM 2392 C CA . LYS A 1 306 ? -8.034 -23.061 -33.537 1.000 42.723 306 LYS A CA 1
ATOM 2393 C C . LYS A 1 306 ? -7.975 -22.030 -34.659 1.000 45.623 306 LYS A C 1
ATOM 2394 O O . LYS A 1 306 ? -7.199 -22.203 -35.598 1.000 45.685 306 LYS A O 1
ATOM 2400 N N . SER A 1 307 ? -8.839 -20.996 -34.561 1.000 43.310 307 SER A N 1
ATOM 2401 C CA . SER A 1 307 ? -8.875 -19.926 -35.542 1.000 42.680 307 SER A CA 1
ATOM 2402 C C . SER A 1 307 ? -7.535 -19.191 -35.531 1.000 48.302 307 SER A C 1
ATOM 2403 O O . SER A 1 307 ? -6.902 -19.010 -34.482 1.000 45.711 307 SER A O 1
ATOM 2406 N N . SER A 1 308 ? -7.088 -18.774 -36.722 1.000 51.142 308 SER A N 1
ATOM 2407 C CA A SER A 1 308 ? -5.873 -17.987 -36.854 0.500 49.156 308 SER A CA 1
ATOM 2408 C CA B SER A 1 308 ? -5.876 -17.985 -36.842 0.500 50.534 308 SER A CA 1
ATOM 2409 C C . SER A 1 308 ? -6.229 -16.602 -37.390 1.000 52.631 308 SER A C 1
ATOM 2410 O O . SER A 1 308 ? -6.904 -16.472 -38.413 1.000 55.356 308 SER A O 1
ATOM 2415 N N . LYS A 1 309 ? -5.801 -15.559 -36.676 1.000 50.927 309 LYS A N 1
ATOM 2416 C CA A LYS A 1 309 ? -6.101 -14.202 -37.103 0.500 54.365 309 LYS A CA 1
ATOM 2417 C CA B LYS A 1 309 ? -6.094 -14.195 -37.089 0.500 53.113 309 LYS A CA 1
ATOM 2418 C C . LYS A 1 309 ? -4.941 -13.661 -37.964 1.000 53.654 309 LYS A C 1
ATOM 2419 O O . LYS A 1 309 ? -3.767 -13.757 -37.507 1.000 56.634 309 LYS A O 1
#

Nearest PDB structures (foldseek):
  2zo4-assembly1_A  TM=8.533E-01  e=8.615E-24  Thermus thermophilus HB8
  5i0p-assembly2_B  TM=7.856E-01  e=7.899E-16  Burkholderia ambifaria MC40-6
  4ad9-assembly1_B  TM=6.691E-01  e=5.483E-14  Homo sapiens
  4ad9-assembly2_F  TM=6.654E-01  e=1.426E-13  Homo sapiens
  4ad9-assembly2_E  TM=6.693E-01  e=7.589E-13  Homo sapiens

Radius of gyration: 19.74 Å; Cα contacts (8 Å, |Δi|>4): 635; chains: 1; bounding box: 47×45×53 Å

Secondary structure (DSSP, 8-state):
--EEEEEEEE-SSTT-EEEEEEEESSSEEEE----SSHHHHHHHHHHHHHTT--GGG--EEE-S-SSHHHHTTGGGS-TT-EEEE-TTHHHHHHT-HHHHHHHHHHHHHHHHHTT--GGGS-SS-SS--SSTTS-----SEE--TT---TT-TTEEEEE--SS-TT-EEEEETTTTEEEEETSS-SSS--PPPP-PPPTT-S----HHHHHHHHHHHHHHS--SEEEESSSS-BS-HHHHHHHHHHHHHHHHHHHHHHHHHS---HHHHHHHH-TTHHHH----SHHHHHHHHGGG----B-SSSS-B-

Sequence (309 aa):
MTVIHRMEIPVPFAVVETVNVFLVEGETLTLIDTGTNTKESRLALEKQLAALGYKVEDIETVVLTHHHADHCGLLDIFSERRTNIIVGHPWWNEPWITQNPQFIKRYQQFFLEASVQFGVPEVLLPQGALLTKTMMIYSCKRSLTHTVRREGDRIASLPEFTTVIIIETPGHASTHISLYRERDGVLIGGDALIGHISSNPILEPPYEGEIERAQPMLQYNETLKRLARMMNISRVLSGHGEDVLDVVGLVNERLQKQEARAFKVLNLLKAQPMTAFEVCVKLFPTLYEKQLPLTISENVGQLDFLAYNQQVMIDKSSSKK

B-factor: mean 38.31, std 17.98, range [18.7, 171.72]